Protein 7ZPT (pdb70)

Radius of gyration: 21.23 Å; Cα contacts (8 Å, |Δi|>4): 741; chains: 1; bounding box: 54×54×58 Å

Structure (mmCIF, N/CA/C/O backbone):
data_7ZPT
#
_entry.id   7ZPT
#
_cell.length_a   47.190
_cell.length_b   62.010
_cell.length_c   50.910
_cell.angle_alpha   90.000
_cell.angle_beta   112.980
_cell.angle_gamma   90.000
#
_symmetry.space_group_name_H-M   'P 1 21 1'
#
loop_
_entity.id
_entity.type
_entity.pdbx_description
1 polymer 'Cell shape-determining protein MreB'
2 non-polymer 'PENTAETHYLENE GLYCOL'
3 water water
#
loop_
_atom_site.group_PDB
_atom_site.id
_atom_site.type_symbol
_atom_site.label_atom_id
_atom_site.label_alt_id
_atom_site.label_comp_id
_atom_site.label_asym_id
_atom_site.label_entity_id
_atom_site.label_seq_id
_atom_site.pdbx_PDB_ins_code
_atom_site.Cartn_x
_atom_site.Cartn_y
_atom_site.Cartn_z
_atom_site.occupancy
_atom_site.B_iso_or_equiv
_atom_site.auth_seq_id
_atom_site.auth_comp_id
_atom_site.auth_asym_id
_atom_site.auth_atom_id
_atom_site.pdbx_PDB_model_num
ATOM 1 N N . ILE A 1 4 ? -10.11459 -28.07578 13.37288 1.000 47.05981 4 ILE M N 1
ATOM 2 C CA . ILE A 1 4 ? -8.93243 -27.68758 14.13534 1.000 50.65097 4 ILE M CA 1
ATOM 3 C C . ILE A 1 4 ? -7.64586 -28.23476 13.50292 1.000 49.73051 4 ILE M C 1
ATOM 4 O O . ILE A 1 4 ? -6.57224 -28.18215 14.10776 1.000 49.62723 4 ILE M O 1
ATOM 9 N N . GLY A 1 5 ? -7.75851 -28.75138 12.27747 1.000 45.43899 5 GLY M N 1
ATOM 10 C CA . GLY A 1 5 ? -6.61474 -29.32539 11.59296 1.000 44.20200 5 GLY M CA 1
ATOM 11 C C . GLY A 1 5 ? -5.80622 -28.33140 10.78189 1.000 42.81854 5 GLY M C 1
ATOM 12 O O . GLY A 1 5 ? -4.61482 -28.55018 10.53984 1.000 40.75656 5 GLY M O 1
ATOM 13 N N . THR A 1 6 ? -6.43552 -27.24918 10.32546 1.000 40.80875 6 THR M N 1
ATOM 14 C CA . THR A 1 6 ? -5.70653 -26.21639 9.59543 1.000 40.76206 6 THR M CA 1
ATOM 15 C C . THR A 1 6 ? -5.10491 -25.23771 10.59612 1.000 40.24334 6 THR M C 1
ATOM 16 O O . THR A 1 6 ? -5.81676 -24.68369 11.43776 1.000 35.59801 6 THR M O 1
ATOM 20 N N . LYS A 1 7 ? -3.79118 -25.04100 10.51610 1.000 37.56291 7 LYS M N 1
ATOM 21 C CA . LYS A 1 7 ? -3.11809 -24.15316 11.45264 1.000 38.85197 7 LYS M CA 1
ATOM 22 C C . LYS A 1 7 ? -3.47409 -22.69791 11.18073 1.000 37.42967 7 LYS M C 1
ATOM 23 O O . LYS A 1 7 ? -3.49454 -22.25135 10.02965 1.000 33.07965 7 LYS M O 1
ATOM 29 N N . ASP A 1 8 ? -3.76674 -21.96350 12.25158 1.000 34.13218 8 ASP M N 1
ATOM 30 C CA . ASP A 1 8 ? -4.05985 -20.54605 12.13236 1.000 32.89056 8 ASP M CA 1
ATOM 31 C C . ASP A 1 8 ? -2.79332 -19.78116 11.77434 1.000 31.57183 8 ASP M C 1
ATOM 32 O O . ASP A 1 8 ? -1.67494 -20.23811 12.02931 1.000 27.59981 8 ASP M O 1
ATOM 37 N N . LEU A 1 9 ? -2.99002 -18.59556 11.17716 1.000 26.64879 9 LEU M N 1
ATOM 38 C CA . LEU A 1 9 ? -1.93022 -17.80189 10.56566 1.000 27.11988 9 LEU M CA 1
ATOM 39 C C . LEU A 1 9 ? -1.92217 -16.39300 11.13086 1.000 28.20927 9 LEU M C 1
ATOM 40 O O . LEU A 1 9 ? -2.98218 -15.80757 11.36885 1.000 26.72687 9 LEU M O 1
ATOM 45 N N . GLY A 1 10 ? -0.72357 -15.84406 11.30386 1.000 27.71164 10 GLY M N 1
ATOM 46 C CA . GLY A 1 10 ? -0.52060 -14.40898 11.45912 1.000 24.71099 10 GLY M CA 1
ATOM 47 C C . GLY A 1 10 ? 0.29534 -13.89591 10.28936 1.000 23.88820 10 GLY M C 1
ATOM 48 O O . GLY A 1 10 ? 1.27869 -14.52613 9.87615 1.000 21.81867 10 GLY M O 1
ATOM 49 N N . ILE A 1 11 ? -0.12916 -12.76484 9.73324 1.000 20.84635 11 ILE M N 1
ATOM 50 C CA . ILE A 1 11 ? 0.51025 -12.21932 8.54339 1.000 22.29749 11 ILE M CA 1
ATOM 51 C C . ILE A 1 11 ? 0.86554 -10.76521 8.79341 1.000 22.58295 11 ILE M C 1
ATOM 52 O O . ILE A 1 11 ? -0.00344 -9.95624 9.13777 1.000 23.55032 11 ILE M O 1
ATOM 57 N N . ASP A 1 12 ? 2.12961 -10.43207 8.58889 1.000 22.89648 12 ASP M N 1
ATOM 58 C CA . ASP A 1 12 ? 2.61813 -9.05647 8.60172 1.000 27.54126 12 ASP M CA 1
ATOM 59 C C . ASP A 1 12 ? 2.99115 -8.70804 7.16085 1.000 29.22360 12 ASP M C 1
ATOM 60 O O . ASP A 1 12 ? 4.09298 -9.03106 6.70272 1.000 25.43649 12 ASP M O 1
ATOM 65 N N . LEU A 1 13 ? 2.05485 -8.07331 6.44761 1.000 25.68026 13 LEU M N 1
ATOM 66 C CA . LEU A 1 13 ? 2.26580 -7.57014 5.08636 1.000 29.75221 13 LEU M CA 1
ATOM 67 C C . LEU A 1 13 ? 3.00739 -6.24137 5.17923 1.000 33.24799 13 LEU M C 1
ATOM 68 O O . LEU A 1 13 ? 2.41973 -5.15825 5.15491 1.000 35.22056 13 LEU M O 1
ATOM 73 N N . GLY A 1 14 ? 4.33206 -6.33023 5.30604 1.000 30.59810 14 GLY M N 1
ATOM 74 C CA . GLY A 1 14 ? 5.12515 -5.15178 5.57781 1.000 33.69774 14 GLY M CA 1
ATOM 75 C C . GLY A 1 14 ? 5.37101 -4.32804 4.33241 1.000 40.23821 14 GLY M C 1
ATOM 76 O O . GLY A 1 14 ? 5.15817 -4.78325 3.20692 1.000 36.99504 14 GLY M O 1
ATOM 77 N N . THR A 1 15 ? 5.83855 -3.09205 4.54275 1.000 38.96176 15 THR M N 1
ATOM 78 C CA . THR A 1 15 ? 6.13129 -2.23201 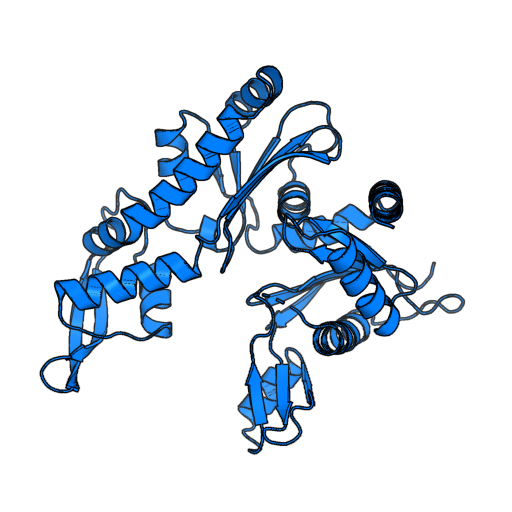3.39519 1.000 44.11282 15 THR M CA 1
ATOM 79 C C . THR A 1 15 ? 7.18661 -2.85615 2.49134 1.000 42.58973 15 THR M C 1
ATOM 80 O O . THR A 1 15 ? 7.10243 -2.73655 1.26478 1.000 44.67438 15 THR M O 1
ATOM 84 N N . ALA A 1 16 ? 8.18235 -3.53164 3.07086 1.000 39.67723 16 ALA M N 1
ATOM 85 C CA . ALA A 1 16 ? 9.24347 -4.16573 2.29261 1.000 41.37510 16 ALA M CA 1
ATOM 86 C C . ALA A 1 16 ? 9.18005 -5.68683 2.27064 1.000 40.15511 16 ALA M C 1
ATOM 87 O O . ALA A 1 16 ? 9.38262 -6.29054 1.20879 1.000 35.09253 16 ALA M O 1
ATOM 89 N N . ASN A 1 17 ? 8.93231 -6.33759 3.40676 1.000 34.68665 17 ASN M N 1
ATOM 90 C CA . ASN A 1 17 ? 8.91453 -7.78986 3.45557 1.000 32.04549 17 ASN M CA 1
ATOM 91 C C . ASN A 1 17 ? 7.62300 -8.28613 4.08277 1.000 32.01984 17 ASN M C 1
ATOM 92 O O . ASN A 1 17 ? 7.06417 -7.64358 4.97121 1.000 31.53709 17 ASN M O 1
ATOM 97 N N . THR A 1 18 ? 7.14758 -9.43521 3.59755 1.000 24.52113 18 THR M N 1
ATOM 98 C CA . THR A 1 18 ? 5.97107 -10.08962 4.15098 1.000 25.72951 18 THR M CA 1
ATOM 99 C C . THR A 1 18 ? 6.42853 -11.30622 4.93671 1.000 25.96146 18 THR M C 1
ATOM 100 O O . THR A 1 18 ? 7.25704 -12.09129 4.46147 1.000 25.35210 18 THR M O 1
ATOM 104 N N . LEU A 1 19 ? 5.91998 -11.44231 6.14318 1.000 23.04721 19 LEU M N 1
ATOM 105 C CA . LEU A 1 19 ? 6.25411 -12.56936 6.99776 1.000 25.91997 19 LEU M CA 1
ATOM 106 C C . LEU A 1 19 ? 4.95056 -13.21927 7.42278 1.000 26.89671 19 LEU M C 1
ATOM 107 O O . LEU A 1 19 ? 3.98449 -12.51880 7.76725 1.000 24.20043 19 LEU M O 1
ATOM 112 N N . VAL A 1 20 ? 4.90917 -14.54939 7.37659 1.000 21.29350 20 VAL M N 1
ATOM 113 C CA . VAL A 1 20 ? 3.73964 -15.31331 7.78681 1.000 23.14125 20 VAL M CA 1
ATOM 114 C C . VAL A 1 20 ? 4.13777 -16.23372 8.92776 1.000 27.10367 20 VAL M C 1
ATOM 115 O O . VAL A 1 20 ? 5.10991 -16.99182 8.81058 1.000 24.68491 20 VAL M O 1
ATOM 119 N N . TYR A 1 21 ? 3.38139 -16.15883 10.01926 1.000 22.10919 21 TYR M N 1
ATOM 120 C CA . TYR A 1 21 ? 3.58213 -16.96563 11.21197 1.000 22.92522 21 TYR M CA 1
ATOM 121 C C . TYR A 1 21 ? 2.49441 -18.02741 11.23621 1.000 28.38213 21 TYR M C 1
ATOM 122 O O . TYR A 1 21 ? 1.31192 -17.70028 11.08733 1.000 29.64419 21 TYR M O 1
ATOM 131 N N . VAL A 1 22 ? 2.87933 -19.29281 11.39160 1.000 26.08951 22 VAL M N 1
ATOM 132 C CA . VAL A 1 22 ? 1.91521 -20.38518 11.48751 1.000 26.70161 22 VAL M CA 1
ATOM 133 C C . VAL A 1 22 ? 1.90921 -20.89621 12.92094 1.000 31.23895 22 VAL M C 1
ATOM 134 O O . VAL A 1 22 ? 2.97240 -21.17442 13.48832 1.000 30.31161 22 VAL M O 1
ATOM 138 N N . LYS A 1 23 ? 0.71362 -21.01917 13.50325 1.000 28.69016 23 LYS M N 1
ATOM 139 C CA . LYS A 1 23 ? 0.59677 -21.49754 14.87495 1.000 30.45027 23 LYS M CA 1
ATOM 140 C C . LYS A 1 23 ? 1.24432 -22.87299 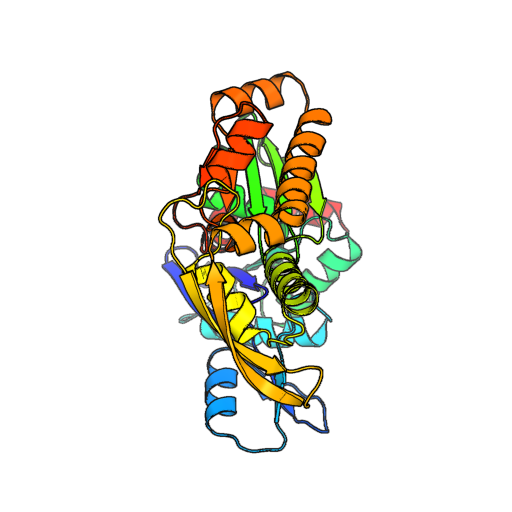15.00206 1.000 31.91503 23 LYS M C 1
ATOM 141 O O . LYS A 1 23 ? 1.05100 -23.74990 14.15160 1.000 31.67707 23 LYS M O 1
ATOM 147 N N . GLY A 1 24 ? 2.07965 -23.03456 16.02839 1.000 33.41281 24 GLY M N 1
ATOM 148 C CA . GLY A 1 24 ? 2.84515 -24.25742 16.20583 1.000 33.98112 24 GLY M CA 1
ATOM 149 C C . GLY A 1 24 ? 4.06882 -24.40972 15.31724 1.000 36.76064 24 GLY M C 1
ATOM 150 O O . GLY A 1 24 ? 4.84265 -25.35849 15.51430 1.000 33.28873 24 GLY M O 1
ATOM 151 N N . LYS A 1 25 ? 4.28452 -23.52312 14.34178 1.000 31.45062 25 LYS M N 1
ATOM 152 C CA . LYS A 1 25 ? 5.43393 -23.65087 13.45023 1.000 33.02498 25 LYS M CA 1
ATOM 153 C C . LYS A 1 25 ? 6.32931 -22.42762 13.36960 1.000 35.46093 25 LYS M C 1
ATOM 154 O O . LYS A 1 25 ? 7.48716 -22.57855 12.95773 1.000 34.59747 25 LYS M O 1
ATOM 160 N N . GLY A 1 26 ? 5.85814 -21.23753 13.73306 1.000 32.36428 26 GLY M N 1
ATOM 161 C CA . GLY A 1 26 ? 6.71323 -20.06515 13.70767 1.000 28.45040 26 GLY M CA 1
ATOM 162 C C . GLY A 1 26 ? 6.67306 -19.38007 12.36184 1.000 28.39348 26 GLY M C 1
ATOM 163 O O . GLY A 1 26 ? 5.74522 -19.57074 11.57167 1.000 25.94493 26 GLY M O 1
ATOM 164 N N . ILE A 1 27 ? 7.69732 -18.57352 12.09670 1.000 26.14728 27 ILE M N 1
ATOM 165 C CA . ILE A 1 27 ? 7.80617 -17.89798 10.80521 1.000 25.60160 27 ILE M CA 1
ATOM 166 C C . ILE A 1 27 ? 8.10074 -18.94786 9.73929 1.000 27.91079 27 ILE M C 1
ATOM 167 O O . ILE A 1 27 ? 9.17956 -19.54257 9.71996 1.000 28.34892 27 ILE M O 1
ATOM 172 N N . VAL A 1 28 ? 7.15773 -19.16718 8.83601 1.000 23.07829 28 VAL M N 1
ATOM 173 C CA . VAL A 1 28 ? 7.35813 -20.13741 7.76265 1.000 26.05680 28 VAL M CA 1
ATOM 174 C C . VAL A 1 28 ? 7.56615 -19.48852 6.40720 1.000 29.06667 28 VAL M C 1
ATOM 175 O O . VAL A 1 28 ? 8.02029 -20.17900 5.47637 1.000 29.74556 28 VAL M O 1
ATOM 179 N N . LEU A 1 29 ? 7.25915 -18.19872 6.25474 1.000 27.01584 29 LEU M N 1
ATOM 180 C CA . LEU A 1 29 ? 7.32819 -17.52619 4.95491 1.000 27.67210 29 LEU M CA 1
ATOM 181 C C . LEU A 1 29 ? 7.97292 -16.15657 5.12577 1.000 27.12436 29 LEU M C 1
ATOM 182 O O . LEU A 1 29 ? 7.56538 -15.39104 6.00581 1.000 25.87999 29 LEU M O 1
ATOM 187 N N . ARG A 1 30 ? 9.01125 -15.87261 4.32262 1.000 23.14672 30 ARG M N 1
ATOM 188 C CA . ARG A 1 30 ? 9.72835 -14.59004 4.36574 1.000 22.65809 30 ARG M CA 1
ATOM 189 C C . ARG A 1 30 ? 9.91986 -14.12408 2.92935 1.000 27.01134 30 ARG M C 1
ATOM 190 O O . ARG A 1 30 ? 10.86937 -14.54952 2.27429 1.000 27.42907 30 ARG M O 1
ATOM 198 N N . GLU A 1 31 ? 9.03308 -13.26548 2.44094 1.000 24.65533 31 GLU M N 1
ATOM 199 C CA . GLU A 1 31 ? 9.06084 -12.91649 1.02807 1.000 26.00324 31 GLU M CA 1
ATOM 200 C C . GLU A 1 31 ? 8.89060 -11.41506 0.83455 1.000 27.71868 31 GLU M C 1
ATOM 201 O O . GLU A 1 31 ? 8.26532 -10.74529 1.66478 1.000 27.09682 31 GLU M O 1
ATOM 207 N N . PRO A 1 32 ? 9.44825 -10.86009 -0.24231 1.000 27.29145 32 PRO M N 1
ATOM 208 C CA . PRO A 1 32 ? 9.24820 -9.43147 -0.51114 1.000 26.07342 32 PRO M CA 1
ATOM 209 C C . PRO A 1 32 ? 7.77877 -9.11997 -0.72737 1.000 27.84225 32 PRO M C 1
ATOM 210 O O . PRO A 1 32 ? 7.02573 -9.92434 -1.28876 1.000 27.91024 32 PRO M O 1
ATOM 214 N N . SER A 1 33 ? 7.36518 -7.94394 -0.24046 1.000 26.70300 33 SER M N 1
ATOM 215 C CA . SER A 1 33 ? 6.00317 -7.45123 -0.43067 1.000 25.36086 33 SER M CA 1
ATOM 216 C C . SER A 1 33 ? 5.89468 -6.81285 -1.81547 1.000 35.11081 33 SER M C 1
ATOM 217 O O . SER A 1 33 ? 5.71679 -5.60574 -1.97914 1.000 36.38885 33 SER M O 1
ATOM 220 N N . VAL A 1 34 ? 6.03468 -7.65211 -2.82823 1.000 27.45129 34 VAL M N 1
ATOM 221 C CA . VAL A 1 34 ? 6.14495 -7.16491 -4.19420 1.000 29.14826 34 VAL M CA 1
ATOM 222 C C . VAL A 1 34 ? 5.10587 -7.88379 -5.03732 1.000 29.96372 34 VAL M C 1
ATOM 223 O O . VAL A 1 34 ? 4.73332 -9.03423 -4.76897 1.000 29.18833 34 VAL M O 1
ATOM 227 N N . VAL A 1 35 ? 4.61131 -7.17296 -6.04263 1.000 25.43675 35 VAL M N 1
ATOM 228 C CA . VAL A 1 35 ? 3.59227 -7.66630 -6.95075 1.000 24.89607 35 VAL M CA 1
ATOM 229 C C . VAL A 1 35 ? 4.07481 -7.35937 -8.37004 1.000 26.96436 35 VAL M C 1
ATOM 230 O O . VAL A 1 35 ? 4.77701 -6.36499 -8.59344 1.000 25.04223 35 VAL M O 1
ATOM 234 N N . ALA A 1 36 ? 3.79296 -8.26679 -9.30214 1.000 26.52094 36 ALA M N 1
ATOM 235 C CA . ALA A 1 36 ? 4.05518 -8.05214 -10.72571 1.000 28.12287 36 ALA M CA 1
ATOM 236 C C . ALA A 1 36 ? 2.70434 -7.93069 -11.40732 1.000 29.24011 36 ALA M C 1
ATOM 237 O O . ALA A 1 36 ? 1.86544 -8.83029 -11.28404 1.000 32.13885 36 ALA M O 1
ATOM 239 N N . ILE A 1 37 ? 2.47476 -6.81530 -12.08980 1.000 31.14119 37 ILE M N 1
ATOM 240 C CA . ILE A 1 37 ? 1.22560 -6.61915 -12.81414 1.000 28.56898 37 ILE M CA 1
ATOM 241 C C . ILE A 1 37 ? 1.50861 -6.57565 -14.30641 1.000 35.36156 37 ILE M C 1
ATOM 242 O O . ILE A 1 37 ? 2.59114 -6.17628 -14.74628 1.000 33.99609 37 ILE M O 1
ATOM 247 N N . GLN A 1 38 ? 0.52180 -7.01489 -15.08205 1.000 37.07567 38 GLN M N 1
ATOM 248 C CA . GLN A 1 38 ? 0.56041 -6.88688 -16.53577 1.000 45.04798 38 GLN M CA 1
ATOM 249 C C . GLN A 1 38 ? 0.46489 -5.41299 -16.92498 1.000 47.92268 38 GLN M C 1
ATOM 250 O O . GLN A 1 38 ? -0.49771 -4.72790 -16.56146 1.000 49.48994 38 GLN M O 1
ATOM 256 N N . ARG A 1 39 ? 1.45547 -4.93355 -17.68447 1.000 50.23722 39 ARG M N 1
ATOM 257 C CA . ARG A 1 39 ? 1.66935 -3.49401 -17.84271 1.000 51.74024 39 ARG M CA 1
ATOM 258 C C . ARG A 1 39 ? 0.45005 -2.78067 -18.41892 1.000 56.97619 39 ARG M C 1
ATOM 259 O O . ARG A 1 39 ? 0.23571 -1.59776 -18.13141 1.000 59.32728 39 ARG M O 1
ATOM 267 N N . ASP A 1 40 ? -0.36912 -3.47518 -19.20846 1.000 57.69043 40 ASP M N 1
ATOM 268 C CA . ASP A 1 40 ? -1.51790 -2.85825 -19.86602 1.000 58.58155 40 ASP M CA 1
ATOM 269 C C . ASP A 1 40 ? -2.84823 -3.18969 -19.19704 1.000 60.60152 40 ASP M C 1
ATOM 270 O O . ASP A 1 40 ? -3.67659 -2.29480 -19.00213 1.000 61.40794 40 ASP M O 1
ATOM 275 N N . THR A 1 41 ? -3.08241 -4.45759 -18.84881 1.000 59.86475 41 THR M N 1
ATOM 276 C CA . THR A 1 41 ? -4.33850 -4.84390 -18.21396 1.000 56.00026 41 THR M CA 1
ATOM 277 C C . THR A 1 41 ? -4.33730 -4.62794 -16.70624 1.000 54.41831 41 THR M C 1
ATOM 278 O O . THR A 1 41 ? -5.33907 -4.94979 -16.05714 1.000 52.95014 41 THR M O 1
ATOM 282 N N . LYS A 1 42 ? -3.24237 -4.09400 -16.15387 1.000 51.00391 42 LYS M N 1
ATOM 283 C CA . LYS A 1 42 ? -3.06176 -3.78648 -14.72737 1.000 54.22189 42 LYS M CA 1
ATOM 284 C C . LYS A 1 42 ? -3.40837 -4.96514 -13.81515 1.000 51.23116 42 LYS M C 1
ATOM 285 O O . LYS A 1 42 ? -3.65867 -4.77679 -12.61913 1.000 49.61241 42 LYS M O 1
ATOM 291 N N . GLN A 1 43 ? -3.39354 -6.18856 -14.34012 1.000 49.13253 43 GLN M N 1
ATOM 292 C CA . GLN A 1 43 ? -3.74963 -7.35783 -13.55037 1.000 45.70513 43 GLN M CA 1
ATOM 293 C C . GLN A 1 43 ? -2.51500 -7.92316 -12.85255 1.000 43.40048 43 GLN M C 1
ATOM 294 O O . GLN A 1 43 ? -1.44007 -8.03177 -13.45307 1.000 38.70438 43 GLN M O 1
ATOM 300 N N . ILE A 1 44 ? -2.67419 -8.27717 -11.57755 1.000 40.26183 44 ILE M N 1
ATOM 301 C CA . ILE A 1 44 ? -1.58899 -8.90541 -10.82650 1.000 36.19962 44 ILE M CA 1
ATOM 302 C C . ILE A 1 44 ? -1.37612 -10.31187 -11.36288 1.000 34.68744 44 ILE M C 1
ATOM 303 O O . ILE A 1 44 ? -2.30873 -11.12059 -11.39231 1.000 37.45449 44 ILE M O 1
ATOM 308 N N . VAL A 1 45 ? -0.14919 -10.61109 -11.79467 1.000 34.01224 45 VAL M N 1
ATOM 309 C CA . VAL A 1 45 ? 0.17603 -11.92846 -12.34113 1.000 32.04238 45 VAL M CA 1
ATOM 310 C C . VAL A 1 45 ? 1.13479 -12.72186 -11.45430 1.000 34.28865 45 VAL M C 1
ATOM 311 O O . VAL A 1 45 ? 1.32949 -13.92482 -11.70284 1.000 31.28605 45 VAL M O 1
ATOM 315 N N . ALA A 1 46 ? 1.72575 -12.10788 -10.43031 1.000 29.87874 46 ALA M N 1
ATOM 316 C CA . ALA A 1 46 ? 2.57275 -12.85102 -9.50326 1.000 27.31417 46 ALA M CA 1
ATOM 317 C C . ALA A 1 46 ? 2.73992 -12.04838 -8.22490 1.000 26.26768 46 ALA M C 1
ATOM 318 O O . ALA A 1 46 ? 2.63563 -10.81929 -8.22141 1.000 26.08262 46 ALA M O 1
ATOM 320 N N . VAL A 1 47 ? 3.02050 -12.75887 -7.13566 1.000 22.87110 47 VAL M N 1
ATOM 321 C CA . VAL A 1 47 ? 3.19348 -12.13495 -5.83130 1.000 25.06924 47 VAL M CA 1
ATOM 322 C C . VAL A 1 47 ? 4.46871 -12.67612 -5.19467 1.000 25.58868 47 VAL M C 1
ATOM 323 O O . VAL A 1 47 ? 4.84155 -13.83294 -5.41159 1.000 24.75126 47 VAL M O 1
ATOM 327 N N . GLY A 1 48 ? 5.12497 -11.83860 -4.38794 1.000 24.09495 48 GLY M N 1
ATOM 328 C CA . GLY A 1 48 ? 6.18111 -12.32297 -3.50634 1.000 24.58095 48 GLY M CA 1
ATOM 329 C C . GLY A 1 48 ? 7.37222 -12.88815 -4.25847 1.000 27.83786 48 GLY M C 1
ATOM 330 O O . GLY A 1 48 ? 7.85581 -12.30648 -5.24384 1.000 25.24758 48 GLY M O 1
ATOM 331 N N . ASN A 1 49 ? 7.86307 -14.04007 -3.78434 1.000 26.08562 49 ASN M N 1
ATOM 332 C CA . ASN A 1 49 ? 8.98925 -14.70611 -4.44767 1.000 26.65024 49 ASN M CA 1
ATOM 333 C C . ASN A 1 49 ? 8.66525 -15.06519 -5.90092 1.000 28.30604 49 ASN M C 1
ATOM 334 O O . ASN A 1 49 ? 9.56367 -15.08716 -6.75504 1.000 27.13396 49 ASN M O 1
ATOM 339 N N . GLU A 1 50 ? 7.40028 -15.36878 -6.20051 1.000 28.08786 50 GLU M N 1
ATOM 340 C CA . GLU A 1 50 ? 7.01890 -15.64226 -7.57826 1.000 27.33504 50 GLU M CA 1
ATOM 341 C C . GLU A 1 50 ? 7.10988 -14.38163 -8.43026 1.000 28.98812 50 GLU M C 1
ATOM 342 O O . GLU A 1 50 ? 7.53174 -14.44227 -9.58752 1.000 25.98677 50 GLU M O 1
ATOM 348 N N . ALA A 1 51 ? 6.71316 -13.23382 -7.88113 1.000 24.28178 51 ALA M N 1
ATOM 349 C CA . ALA A 1 51 ? 6.89999 -11.97548 -8.59784 1.000 26.68683 51 ALA M CA 1
ATOM 350 C C . ALA A 1 51 ? 8.37689 -11.66137 -8.75592 1.000 29.12657 51 ALA M C 1
ATOM 351 O O . ALA A 1 51 ? 8.81795 -11.25068 -9.83511 1.000 28.99863 51 ALA M O 1
ATOM 353 N N . LYS A 1 52 ? 9.15951 -11.86415 -7.69633 1.000 26.83342 52 LYS M N 1
ATOM 354 C CA . LYS A 1 52 ? 10.60432 -11.67174 -7.80917 1.000 29.63406 52 LYS M CA 1
ATOM 355 C C . LYS A 1 52 ? 11.19839 -12.54916 -8.90855 1.000 31.36947 52 LYS M C 1
ATOM 356 O O . LYS A 1 52 ? 11.99576 -12.07702 -9.72568 1.000 33.72583 52 LYS M O 1
ATOM 362 N N . ASN A 1 53 ? 10.80862 -13.82151 -8.95688 1.000 30.19152 53 ASN M N 1
ATOM 363 C CA . ASN A 1 53 ? 11.35068 -14.71703 -9.97015 1.000 32.65811 53 ASN M CA 1
ATOM 364 C C . ASN A 1 53 ? 10.92978 -14.27259 -11.36626 1.000 32.92108 53 ASN M C 1
ATOM 365 O O . ASN A 1 53 ? 11.73905 -14.29058 -12.29858 1.000 35.51905 53 ASN M O 1
ATOM 370 N N . MET A 1 54 ? 9.67826 -13.83352 -11.52552 1.000 33.56536 54 MET M N 1
ATOM 371 C CA . MET A 1 54 ? 9.21017 -13.40771 -12.84566 1.000 34.29837 54 MET M CA 1
ATOM 372 C C . MET A 1 54 ? 9.89557 -12.12406 -13.30054 1.000 38.33180 54 MET M C 1
ATOM 373 O O . MET A 1 54 ? 10.24412 -11.98138 -14.47822 1.000 36.21603 54 MET M O 1
ATOM 378 N N . ILE A 1 55 ? 10.05218 -11.16341 -12.38776 1.000 32.99768 55 ILE M N 1
ATOM 379 C CA . ILE A 1 55 ? 10.80026 -9.93993 -12.67993 1.000 35.71237 55 ILE M CA 1
ATOM 380 C C . ILE A 1 55 ? 12.19391 -10.27557 -13.19304 1.000 38.60486 55 ILE M C 1
ATOM 381 O O . ILE A 1 55 ? 12.69489 -9.66756 -14.14987 1.000 41.91078 55 ILE M O 1
ATOM 386 N N . GLY A 1 56 ? 12.85539 -11.23054 -12.53782 1.000 35.28676 56 GLY M N 1
ATOM 387 C CA . GLY A 1 56 ? 14.20055 -11.60420 -12.93174 1.000 38.67665 56 GLY M CA 1
ATOM 388 C C . GLY A 1 56 ? 14.27821 -12.31013 -14.26883 1.000 45.27777 56 GLY M C 1
ATOM 389 O O . GLY A 1 56 ? 15.35314 -12.34846 -14.87644 1.000 42.30763 56 GLY M O 1
ATOM 390 N N . ARG A 1 57 ? 13.17307 -12.88514 -14.73602 1.000 42.42490 57 ARG M N 1
ATOM 391 C CA . ARG A 1 57 ? 13.13685 -13.48317 -16.06453 1.000 43.09748 57 ARG M CA 1
ATOM 392 C C . ARG A 1 57 ? 12.75799 -12.48325 -17.15373 1.000 45.32407 57 ARG M C 1
ATOM 393 O O . ARG A 1 57 ? 12.68751 -12.87101 -18.32453 1.000 45.65378 57 ARG M O 1
ATOM 401 N N . THR A 1 58 ? 12.53587 -11.20982 -16.79047 1.000 43.04635 58 THR M N 1
ATOM 402 C CA . THR A 1 58 ? 12.18411 -10.09623 -17.66816 1.000 41.08005 58 THR M CA 1
ATOM 403 C C . THR A 1 58 ? 11.34268 -10.56773 -18.84896 1.000 45.06562 58 THR M C 1
ATOM 404 O O . THR A 1 58 ? 11.82849 -10.58246 -19.98362 1.000 42.01032 58 THR M O 1
ATOM 408 N N . PRO A 1 59 ? 10.07716 -10.93886 -18.63756 1.000 44.70412 59 PRO M N 1
ATOM 409 C CA . PRO A 1 59 ? 9.22073 -11.34045 -19.75684 1.000 44.57713 59 PRO M CA 1
ATOM 410 C C . PRO A 1 59 ? 8.61258 -10.17582 -20.51967 1.000 44.00680 59 PRO M C 1
ATOM 411 O O . PRO A 1 59 ? 7.88941 -10.41219 -21.49436 1.000 43.71593 59 PRO M O 1
ATOM 415 N N . GLY A 1 60 ? 8.89317 -8.93648 -20.12444 1.000 36.74751 60 GLY M N 1
ATOM 416 C CA . GLY A 1 60 ? 8.25594 -7.78832 -20.73014 1.000 38.22922 60 GLY M CA 1
ATOM 417 C C . GLY A 1 60 ? 6.78251 -7.74099 -20.41004 1.000 43.38630 60 GLY M C 1
ATOM 418 O O . GLY A 1 60 ? 6.21620 -8.73255 -19.93570 1.000 43.29100 60 GLY M O 1
ATOM 419 N N . ASN A 1 61 ? 6.15496 -6.59049 -20.64414 1.000 41.38362 61 ASN M N 1
ATOM 420 C CA . ASN A 1 61 ? 4.72752 -6.39459 -20.39658 1.000 44.53256 61 ASN M CA 1
ATOM 421 C C . ASN A 1 61 ? 4.39015 -6.56518 -18.90818 1.000 42.27196 61 ASN M C 1
ATOM 422 O O . ASN A 1 61 ? 3.23875 -6.81675 -18.54190 1.000 39.8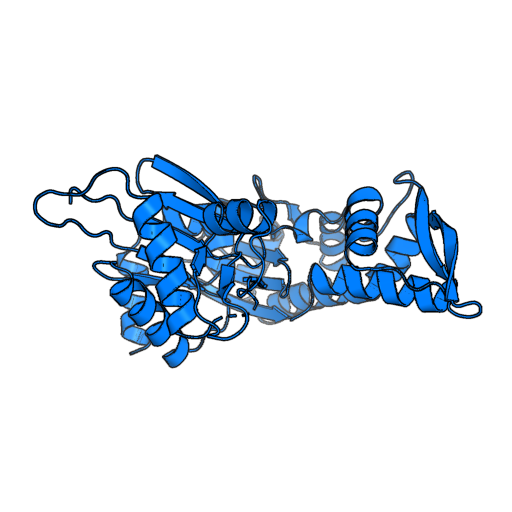1712 61 ASN M O 1
ATOM 427 N N . ILE A 1 62 ? 5.39926 -6.42371 -18.04729 1.000 39.31688 62 ILE M N 1
ATOM 428 C CA . ILE A 1 62 ? 5.28423 -6.56516 -16.59603 1.000 42.18234 62 ILE M CA 1
ATOM 429 C C . ILE A 1 62 ? 5.76946 -5.28335 -15.92429 1.000 42.64749 62 ILE M C 1
ATOM 430 O O . ILE A 1 62 ? 6.70769 -4.63659 -16.40316 1.000 39.37217 62 ILE M O 1
ATOM 435 N N . VAL A 1 63 ? 5.12487 -4.91186 -14.81288 1.000 34.65929 63 VAL M N 1
ATOM 436 C CA . VAL A 1 63 ? 5.55740 -3.79133 -13.98732 1.000 35.18638 63 VAL M CA 1
ATOM 437 C C . VAL A 1 63 ? 5.67325 -4.31165 -12.55784 1.000 30.91241 63 VAL M C 1
ATOM 438 O O . VAL A 1 63 ? 4.83348 -5.09863 -12.11343 1.000 32.63524 63 VAL M O 1
ATOM 442 N N . ALA A 1 64 ? 6.72677 -3.90103 -11.85992 1.000 30.68888 64 ALA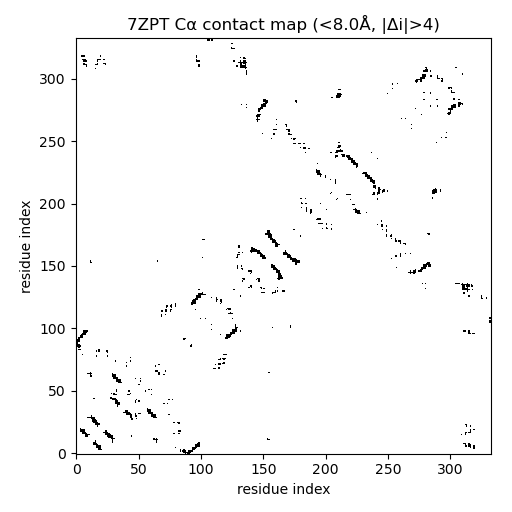 M N 1
ATOM 443 C CA . ALA A 1 64 ? 7.03567 -4.37491 -10.51726 1.000 33.51313 64 ALA M CA 1
ATOM 444 C C . ALA A 1 64 ? 6.64623 -3.31509 -9.49932 1.000 34.54109 64 ALA M C 1
ATOM 445 O O . ALA A 1 64 ? 7.09900 -2.16902 -9.59250 1.000 35.31208 64 ALA M O 1
ATOM 447 N N . LEU A 1 65 ? 5.84356 -3.70278 -8.51004 1.000 31.02413 65 LEU M N 1
ATOM 448 C CA . LEU A 1 65 ? 5.26046 -2.73993 -7.59157 1.000 28.22272 65 LEU M CA 1
ATOM 449 C C . LEU A 1 65 ? 5.38892 -3.20118 -6.14823 1.000 35.50624 65 LEU M C 1
ATOM 450 O O . LEU A 1 65 ? 5.36173 -4.39958 -5.84923 1.000 31.48511 65 LEU M O 1
ATOM 455 N N . ARG A 1 66 ? 5.50731 -2.21498 -5.26079 1.000 34.67016 66 ARG M N 1
ATOM 456 C CA . ARG A 1 66 ? 5.43618 -2.38912 -3.81507 1.000 35.95502 66 ARG M CA 1
ATOM 457 C C . ARG A 1 66 ? 4.12583 -1.76600 -3.35437 1.000 39.50559 66 ARG M C 1
ATOM 458 O O . ARG A 1 66 ? 4.03049 -0.53499 -3.23345 1.000 41.95834 66 ARG M O 1
ATOM 466 N N . PRO A 1 67 ? 3.07276 -2.55445 -3.13401 1.000 38.06831 67 PRO M N 1
ATOM 467 C CA . PRO A 1 67 ? 1.75512 -1.97607 -2.85316 1.000 45.17228 67 PRO M CA 1
ATOM 468 C C . PRO A 1 67 ? 1.48612 -1.69336 -1.38513 1.000 46.62332 67 PRO M C 1
ATOM 469 O O . PRO A 1 67 ? 0.38541 -1.23123 -1.06193 1.000 50.31931 67 PRO M O 1
ATOM 473 N N . MET A 1 68 ? 2.42967 -1.95983 -0.48813 1.000 43.52199 68 MET M N 1
ATOM 474 C CA . MET A 1 68 ? 2.22430 -1.73186 0.93745 1.000 49.82328 68 MET M CA 1
ATOM 475 C C . MET A 1 68 ? 2.88328 -0.41138 1.32986 1.000 52.93840 68 MET M C 1
ATOM 476 O O . MET A 1 68 ? 4.11052 -0.28348 1.28158 1.000 55.13000 68 MET M O 1
ATOM 481 N N . LYS A 1 69 ? 2.06018 0.56791 1.70895 1.000 56.51527 69 LYS M N 1
ATOM 482 C CA . LYS A 1 69 ? 2.53349 1.87739 2.15948 1.000 54.39162 69 LYS M CA 1
ATOM 483 C C . LYS A 1 69 ? 1.90219 2.24987 3.50161 1.000 57.33242 69 LYS M C 1
ATOM 484 O O . LYS A 1 69 ? 0.79909 1.80024 3.83235 1.000 57.00240 69 LYS M O 1
ATOM 490 N N . ALA A 1 74 ? -3.85630 -0.86568 1.73490 1.000 51.45959 74 ALA M N 1
ATOM 491 C CA . ALA A 1 74 ? -3.88337 -1.04293 0.28256 1.000 56.02756 74 ALA M CA 1
ATOM 492 C C . ALA A 1 74 ? -5.31755 -1.23251 -0.20037 1.000 55.41862 74 ALA M C 1
ATOM 493 O O . ALA A 1 74 ? -6.21037 -1.51016 0.60550 1.000 56.41486 74 ALA M O 1
ATOM 495 N N . ASP A 1 75 ? -5.53772 -1.09966 -1.50921 1.000 52.84832 75 ASP M N 1
ATOM 496 C CA . ASP A 1 75 ? -6.87951 -1.25095 -2.05493 1.000 51.19576 75 ASP M CA 1
ATOM 497 C C . ASP A 1 75 ? -7.31842 -2.71488 -2.00491 1.000 48.82992 75 ASP M C 1
ATOM 498 O O . ASP A 1 75 ? -6.50181 -3.63930 -1.92467 1.000 46.79536 75 ASP M O 1
ATOM 503 N N . TYR A 1 76 ? -8.63395 -2.91212 -2.11070 1.000 43.41667 76 TYR M N 1
ATOM 504 C CA . TYR A 1 76 ? -9.25041 -4.18784 -1.75952 1.000 44.47491 76 TYR M CA 1
ATOM 505 C C . TYR A 1 76 ? -8.70271 -5.34021 -2.59821 1.000 41.00563 76 TYR M C 1
ATOM 506 O O . TYR A 1 76 ? -8.20628 -6.33492 -2.05882 1.000 37.26637 76 TYR M O 1
ATOM 515 N N . GLU A 1 77 ? -8.81954 -5.24469 -3.92214 1.000 41.16790 77 GLU M N 1
ATOM 516 C CA . GLU A 1 77 ? -8.43057 -6.37147 -4.76662 1.000 39.81640 77 GLU M CA 1
ATOM 517 C C . GLU A 1 77 ? -6.95287 -6.73708 -4.61970 1.000 35.29861 77 GLU M C 1
ATOM 518 O O . GLU A 1 77 ? -6.60707 -7.92186 -4.68337 1.000 35.59647 77 GLU M O 1
ATOM 524 N N . THR A 1 78 ? -6.06875 -5.75734 -4.41252 1.000 36.58578 78 THR M N 1
ATOM 525 C CA . THR A 1 78 ? -4.64970 -6.08140 -4.26408 1.000 36.11333 78 THR M CA 1
ATOM 526 C C . THR A 1 78 ? -4.38373 -6.81893 -2.95509 1.000 35.47353 78 THR M C 1
ATOM 527 O O . THR A 1 78 ? -3.62135 -7.79255 -2.92573 1.000 34.23845 78 THR M O 1
ATOM 531 N N . THR A 1 79 ? -5.00055 -6.36469 -1.86326 1.000 34.23715 79 THR M N 1
ATOM 532 C CA . THR A 1 79 ? -4.89512 -7.07138 -0.58950 1.000 30.75810 79 THR M CA 1
ATOM 533 C C . THR A 1 79 ? -5.39404 -8.50203 -0.72199 1.000 28.99507 79 THR M C 1
ATOM 534 O O . THR A 1 79 ? -4.71355 -9.45399 -0.32063 1.000 28.83366 79 THR M O 1
ATOM 538 N N . ALA A 1 80 ? -6.58174 -8.67336 -1.30525 1.000 26.69470 80 ALA M N 1
ATOM 539 C CA . ALA A 1 80 ? -7.14838 -10.00830 -1.45410 1.000 28.85484 80 ALA M CA 1
ATOM 540 C C . ALA A 1 80 ? -6.24670 -10.90998 -2.29173 1.000 28.97007 80 ALA M C 1
ATOM 541 O O . ALA A 1 80 ? -6.06662 -12.09233 -1.96858 1.000 27.97344 80 ALA M O 1
ATOM 543 N N . THR A 1 81 ? -5.66655 -10.37053 -3.36760 1.000 26.57077 81 THR M N 1
ATOM 544 C CA . THR A 1 81 ? -4.81086 -11.18264 -4.22945 1.000 28.06497 81 THR M CA 1
ATOM 545 C C . THR A 1 81 ? -3.52219 -11.58122 -3.52553 1.000 29.44122 81 THR M C 1
ATOM 546 O O . THR A 1 81 ? -3.06686 -12.73007 -3.65165 1.000 25.32114 81 THR M O 1
ATOM 550 N N . MET A 1 82 ? -2.90672 -10.63349 -2.80753 1.000 25.84962 82 MET M N 1
ATOM 551 C CA . MET A 1 82 ? -1.67787 -10.92357 -2.08119 1.000 27.71608 82 MET M CA 1
ATOM 552 C C . MET A 1 82 ? -1.94985 -11.88940 -0.93498 1.000 25.64386 82 MET M C 1
ATOM 553 O O . MET A 1 82 ? -1.21431 -12.86385 -0.74543 1.000 26.48584 82 MET M O 1
ATOM 558 N N . MET A 1 83 ? -3.01493 -11.63718 -0.17059 1.000 26.18767 83 MET M N 1
ATOM 559 C CA . MET A 1 83 ? -3.40467 -12.54552 0.90749 1.000 26.38024 83 MET M CA 1
ATOM 560 C C . MET A 1 83 ? -3.64269 -13.96015 0.40185 1.000 26.60368 83 MET M C 1
ATOM 561 O O . MET A 1 83 ? -3.25293 -14.93397 1.05734 1.000 28.67918 83 MET M O 1
ATOM 566 N N . LYS A 1 84 ? -4.31342 -14.09813 -0.74624 1.000 26.97235 84 LYS M N 1
ATOM 567 C CA . LYS A 1 84 ? -4.58418 -15.42777 -1.27602 1.000 27.88524 84 LYS M CA 1
ATOM 568 C C . LYS A 1 84 ? -3.28495 -16.19422 -1.49920 1.000 29.39334 84 LYS M C 1
ATOM 569 O O . LYS A 1 84 ? -3.17606 -17.36615 -1.11551 1.000 27.34355 84 LYS M O 1
ATOM 575 N N . TYR A 1 85 ? -2.28486 -15.53233 -2.10128 1.000 23.62057 85 TYR M N 1
ATOM 576 C CA . TYR A 1 85 ? -0.98270 -16.14899 -2.34109 1.000 25.26534 85 TYR M CA 1
ATOM 577 C C . TYR A 1 85 ? -0.31423 -16.57292 -1.03522 1.000 26.73633 85 TYR M C 1
ATOM 578 O O . TYR A 1 85 ? 0.09476 -17.73042 -0.86742 1.000 23.96225 85 TYR M O 1
ATOM 587 N N . TYR A 1 86 ? -0.17202 -15.62998 -0.10313 1.000 27.29133 86 TYR M N 1
ATOM 588 C CA . TYR A 1 86 ? 0.57065 -15.91023 1.12517 1.000 29.40823 86 TYR M CA 1
ATOM 589 C C . TYR A 1 86 ? -0.10950 -16.97039 1.98720 1.000 27.35521 86 TYR M C 1
ATOM 590 O O . TYR A 1 86 ? 0.56713 -17.82490 2.56884 1.000 25.72166 86 TYR M O 1
ATOM 599 N N . ILE A 1 87 ? -1.43833 -16.92348 2.10739 1.000 27.70308 87 ILE M N 1
ATOM 600 C CA . ILE A 1 87 ? -2.15129 -17.94542 2.88112 1.000 32.82077 87 ILE M CA 1
ATOM 601 C C . ILE A 1 87 ? -1.95153 -19.31741 2.24808 1.000 35.00697 87 ILE M C 1
ATOM 602 O O . ILE A 1 87 ? -1.63391 -20.30235 2.92861 1.000 34.02226 87 ILE M O 1
ATOM 607 N N . ARG A 1 88 ? -2.13883 -19.39761 0.92924 1.000 29.84343 88 ARG M N 1
ATOM 608 C CA . ARG A 1 88 ? -2.00393 -20.66554 0.22297 1.000 31.99681 88 ARG M CA 1
ATOM 609 C C . ARG A 1 88 ? -0.58966 -21.21480 0.33893 1.000 29.81927 88 ARG M C 1
ATOM 610 O O . ARG A 1 88 ? -0.39943 -22.42559 0.49125 1.000 36.46389 88 ARG M O 1
ATOM 618 N N . LYS A 1 89 ? 0.41975 -20.34365 0.28284 1.000 28.32047 89 LYS M N 1
ATOM 619 C CA . LYS A 1 89 ? 1.79285 -20.83536 0.29118 1.000 30.77954 89 LYS M CA 1
ATOM 620 C C . LYS A 1 89 ? 2.22592 -21.27346 1.68123 1.000 34.40842 89 LYS M C 1
ATOM 621 O O . LYS A 1 89 ? 2.95331 -22.26357 1.81969 1.000 32.29963 89 LYS M O 1
ATOM 627 N N . ALA A 1 90 ? 1.77383 -20.55590 2.71629 1.000 28.86743 90 ALA M N 1
ATOM 628 C CA . ALA A 1 90 ? 2.19478 -20.85547 4.08222 1.000 32.35555 90 ALA M CA 1
ATOM 629 C C . ALA A 1 90 ? 1.59277 -22.15397 4.59619 1.000 30.54269 90 ALA M C 1
ATOM 630 O O . ALA A 1 90 ? 2.23913 -22.86945 5.36889 1.000 34.25503 90 ALA M O 1
ATOM 632 N N . ILE A 1 91 ? 0.36018 -22.46101 4.20124 1.000 31.93742 91 ILE M N 1
ATOM 633 C CA . ILE A 1 91 ? -0.33961 -23.65736 4.65705 1.000 37.30103 91 ILE M CA 1
ATOM 634 C C . ILE A 1 91 ? 0.15056 -24.83955 3.83131 1.000 43.52098 91 ILE M C 1
ATOM 635 O O . ILE A 1 91 ? -0.17733 -24.95300 2.64842 1.000 42.12269 91 ILE M O 1
ATOM 640 N N . LYS A 1 92 ? 0.91793 -25.73443 4.45630 1.000 41.42497 92 LYS M N 1
ATOM 641 C CA . LYS A 1 92 ? 1.36332 -26.92719 3.74267 1.000 41.82035 92 LYS M CA 1
ATOM 642 C C . LYS A 1 92 ? 0.28988 -28.01743 3.75326 1.000 46.55740 92 LYS M C 1
ATOM 643 O O . LYS A 1 92 ? 0.11564 -28.72749 2.75563 1.000 45.85971 92 LYS M O 1
ATOM 649 N N . THR A 1 93 ? -0.45526 -28.15463 4.85802 1.000 39.77099 93 THR M N 1
ATOM 650 C CA . THR A 1 93 ? -1.51276 -29.15101 4.97183 1.000 41.21488 93 THR M CA 1
ATOM 651 C C . THR A 1 93 ? -2.79989 -28.51797 5.49474 1.000 43.46326 93 THR M C 1
ATOM 652 O O . THR A 1 93 ? -2.77245 -27.57146 6.28493 1.000 40.50777 93 THR M O 1
ATOM 656 N N . LYS A 1 94 ? -3.92743 -29.07592 5.05909 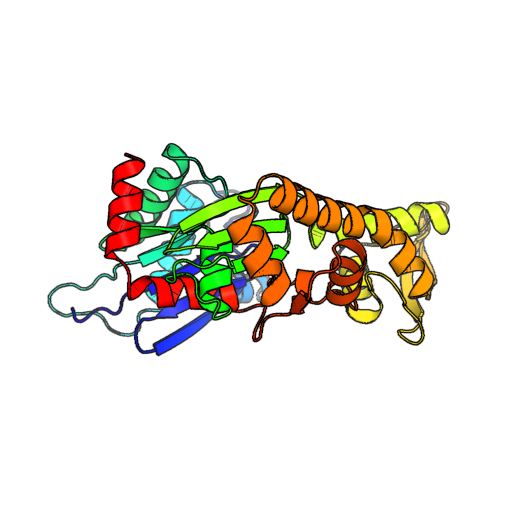1.000 43.03948 94 LYS M N 1
ATOM 657 C CA . LYS A 1 94 ? -5.26513 -28.61061 5.40299 1.000 43.86624 94 LYS M CA 1
ATOM 658 C C . LYS A 1 94 ? -5.91594 -29.54279 6.42076 1.000 40.18574 94 LYS M C 1
ATOM 659 O O . LYS A 1 94 ? -5.65212 -30.74653 6.43480 1.000 40.04814 94 LYS M O 1
ATOM 665 N N . GLY A 1 95 ? -6.79518 -28.98559 7.25346 1.000 38.99182 95 GLY M N 1
ATOM 666 C CA . GLY A 1 95 ? -7.66268 -29.82258 8.06711 1.000 36.70542 95 GLY M CA 1
ATOM 667 C C . GLY A 1 95 ? -8.71879 -30.51850 7.22519 1.000 38.36486 95 GLY M C 1
ATOM 668 O O . GLY A 1 95 ? -9.17995 -30.00009 6.20578 1.000 37.38152 95 GLY M O 1
ATOM 669 N N . LEU A 1 96 ? -9.10824 -31.72360 7.65521 1.000 35.11656 96 LEU M N 1
ATOM 670 C CA . LEU A 1 96 ? -10.08577 -32.49296 6.88716 1.000 36.43072 96 LEU M CA 1
ATOM 671 C C . LEU A 1 96 ? -11.47614 -31.87417 6.95896 1.000 39.47128 96 LEU M C 1
ATOM 672 O O . LEU A 1 96 ? -12.19178 -31.81590 5.94787 1.000 38.96133 96 LEU M O 1
ATOM 677 N N . PHE A 1 97 ? -11.87904 -31.40515 8.13975 1.000 40.66371 97 PHE M N 1
ATOM 678 C CA . PHE A 1 97 ? -13.23301 -30.90594 8.35110 1.000 41.31773 97 PHE M CA 1
ATOM 679 C C . PHE A 1 97 ? -13.34286 -29.38902 8.26541 1.000 41.31669 97 PHE M C 1
ATOM 680 O O . PHE A 1 97 ? -14.45046 -28.87412 8.06357 1.000 42.64461 97 PHE M O 1
ATOM 688 N N . ALA A 1 98 ? -12.22978 -28.66981 8.41340 1.000 39.47560 98 ALA M N 1
ATOM 689 C CA . ALA A 1 98 ? -12.17684 -27.22684 8.17722 1.000 39.89448 98 ALA M CA 1
ATOM 690 C C . ALA A 1 98 ? -10.82588 -26.94750 7.52840 1.000 40.50380 98 ALA M C 1
ATOM 691 O O . ALA A 1 98 ? -9.79777 -26.90378 8.21325 1.000 40.51866 98 ALA M O 1
ATOM 693 N N . GLY A 1 99 ? -10.82952 -26.77985 6.21206 1.000 38.74442 99 GLY M N 1
ATOM 694 C CA . GLY A 1 99 ? -9.60539 -26.62196 5.45912 1.000 40.11813 99 GLY M CA 1
ATOM 695 C C . GLY A 1 99 ? -9.05540 -25.21548 5.37623 1.000 41.60100 99 GLY M C 1
ATOM 696 O O . GLY A 1 99 ? -8.12546 -24.97509 4.59681 1.000 41.98791 99 GLY M O 1
ATOM 697 N N . LYS A 1 100 ? -9.58560 -24.27834 6.15470 1.000 43.98991 100 LYS M N 1
ATOM 698 C CA . LYS A 1 100 ? -9.15160 -22.89609 6.06002 1.000 38.06937 100 LYS M CA 1
ATOM 699 C C . LYS A 1 100 ? -8.72750 -22.37949 7.42623 1.000 35.71307 100 LYS M C 1
ATOM 700 O O . LYS A 1 100 ? -9.26559 -22.80081 8.45814 1.000 35.56821 100 LYS M O 1
ATOM 706 N N . PRO A 1 101 ? -7.73670 -21.49322 7.46081 1.000 32.60291 101 PRO M N 1
ATOM 707 C CA . PRO A 1 101 ? -7.23337 -20.96635 8.73122 1.000 32.33281 101 PRO M CA 1
ATOM 708 C C . PRO A 1 101 ? -8.00373 -19.74438 9.21239 1.000 28.75911 101 PRO M C 1
ATOM 709 O O . PRO A 1 101 ? -8.63473 -19.02235 8.44266 1.000 27.49020 101 PRO M O 1
ATOM 713 N N . TYR A 1 102 ? -7.95667 -19.53798 10.52414 1.000 28.31638 102 TYR M N 1
ATOM 714 C CA . TYR A 1 102 ? -8.20579 -18.22387 11.08285 1.000 28.67831 102 TYR M CA 1
ATOM 715 C C . TYR A 1 102 ? -6.94476 -17.41172 10.88179 1.000 29.40191 102 TYR M C 1
ATOM 716 O O . TYR A 1 102 ? -5.83169 -17.92384 11.04554 1.000 30.03206 102 TYR M O 1
ATOM 725 N N . VAL A 1 103 ? -7.10708 -16.15203 10.50334 1.000 23.34589 103 VAL M N 1
ATOM 726 C CA . VAL A 1 103 ? -5.96780 -15.32344 10.14899 1.000 24.39483 103 VAL M CA 1
ATOM 727 C C . VAL A 1 103 ? -5.99085 -14.06135 10.98202 1.000 24.33708 103 VAL M C 1
ATOM 728 O O . VAL A 1 103 ? -7.02031 -13.37960 11.05224 1.000 25.77454 103 VAL M O 1
ATOM 732 N N . MET A 1 104 ? -4.85067 -13.75511 11.60197 1.000 21.45762 104 MET M N 1
ATOM 733 C CA . MET A 1 104 ? -4.60645 -12.47961 12.26648 1.000 23.21280 104 MET M CA 1
ATOM 734 C C . MET A 1 104 ? -3.79348 -11.59552 11.33542 1.000 23.89859 104 MET M C 1
ATOM 735 O O . MET A 1 104 ? -2.72824 -12.00608 10.87407 1.000 24.51779 104 MET M O 1
ATOM 740 N N . VAL A 1 105 ? -4.28041 -10.38529 11.07451 1.000 19.93563 105 VAL M N 1
ATOM 741 C CA . VAL A 1 105 ? -3.67441 -9.48977 10.09725 1.000 20.89246 105 VAL M CA 1
ATOM 742 C C . VAL A 1 105 ? -3.13183 -8.26187 10.81968 1.000 22.31125 105 VAL M C 1
ATOM 743 O O . VAL A 1 105 ? -3.88806 -7.54071 11.47557 1.000 21.86447 105 VAL M O 1
ATOM 747 N N . CYS A 1 106 ? -1.83574 -8.00331 10.67122 1.000 23.44648 106 CYS M N 1
ATOM 748 C CA . CYS A 1 106 ? -1.27500 -6.75973 11.17938 1.000 27.59371 106 CYS M CA 1
ATOM 749 C C . CYS A 1 106 ? -1.75370 -5.58928 10.32649 1.000 25.66856 106 CYS M C 1
ATOM 750 O O . CYS A 1 106 ? -1.66124 -5.63838 9.09698 1.000 23.18370 106 CYS M O 1
ATOM 753 N N . VAL A 1 107 ? -2.24531 -4.53426 10.97645 1.000 21.59822 107 VAL M N 1
ATOM 754 C CA . VAL A 1 107 ? -2.73145 -3.33278 10.29045 1.000 27.75086 107 VAL M CA 1
ATOM 755 C C . VAL A 1 107 ? -2.04542 -2.10087 10.87813 1.000 26.44635 107 VAL M C 1
ATOM 756 O O . VAL A 1 107 ? -1.64318 -2.11960 12.05018 1.000 28.25828 107 VAL M O 1
ATOM 760 N N . PRO A 1 108 ? -1.89427 -1.01280 10.12214 1.000 27.94907 108 PRO M N 1
ATOM 761 C CA . PRO A 1 108 ? -1.23541 0.17776 10.67779 1.000 32.01546 108 PRO M CA 1
ATOM 762 C C . PRO A 1 108 ? -2.03745 0.78554 11.81496 1.000 33.37096 108 PRO M C 1
ATOM 763 O O . PRO A 1 108 ? -3.26786 0.66768 11.86804 1.000 31.57372 108 PRO M O 1
ATOM 767 N N . TYR A 1 109 ? -1.32067 1.43735 12.73607 1.000 34.37321 109 TYR M N 1
ATOM 768 C CA . TYR A 1 109 ? -1.98445 2.15784 13.81566 1.000 37.63105 109 TYR M CA 1
ATOM 769 C C . TYR A 1 109 ? -2.89130 3.24852 13.26192 1.000 34.66509 109 TYR M C 1
ATOM 770 O O . TYR A 1 109 ? -2.55167 3.92959 12.29260 1.000 39.04098 109 TYR M O 1
ATOM 779 N N . GLY A 1 110 ? -4.03918 3.43086 13.90975 1.000 38.69319 110 GLY M N 1
ATOM 780 C CA . GLY A 1 110 ? -4.99087 4.43346 13.48789 1.000 40.30501 110 GLY M CA 1
ATOM 781 C C . GLY A 1 110 ? -5.90269 4.01091 12.36117 1.000 39.44432 110 GLY M C 1
ATOM 782 O O . GLY A 1 110 ? -6.69074 4.83833 11.88229 1.000 37.91577 110 GLY M O 1
ATOM 783 N N . ILE A 1 111 ? -5.80877 2.75729 11.90772 1.000 33.79543 111 ILE M N 1
ATOM 784 C CA . ILE A 1 111 ? -6.77602 2.24062 10.95407 1.000 35.13262 111 ILE M CA 1
ATOM 785 C C . ILE A 1 111 ? -8.18342 2.48089 11.48945 1.000 33.80130 111 ILE M C 1
ATOM 786 O O . ILE A 1 111 ? -8.45148 2.34980 12.69172 1.000 36.11760 111 ILE M O 1
ATOM 791 N N . THR A 1 112 ? -9.07619 2.89043 10.59712 1.000 28.47325 112 THR M N 1
ATOM 792 C CA . THR A 1 112 ? -10.44514 3.20527 10.97386 1.000 28.36827 112 THR M CA 1
ATOM 793 C C . THR A 1 112 ? -11.29556 1.94187 10.90483 1.000 27.00467 112 THR M C 1
ATOM 794 O O . THR A 1 112 ? -10.89202 0.92937 10.32674 1.000 28.58360 112 THR M O 1
ATOM 798 N N . ALA A 1 113 ? -12.50547 2.02407 11.46599 1.000 24.43959 113 ALA M N 1
ATOM 799 C CA . ALA A 1 113 ? -13.39538 0.86573 11.48564 1.000 29.33160 113 ALA M CA 1
ATOM 800 C C . ALA A 1 113 ? -13.73623 0.39029 10.07110 1.000 27.55198 113 ALA M C 1
ATOM 801 O O . ALA A 1 113 ? -13.65240 -0.80625 9.77263 1.000 25.35480 113 ALA M O 1
ATOM 803 N N . VAL A 1 114 ? -14.11220 1.30653 9.17110 1.000 25.82612 114 VAL M N 1
ATOM 804 C CA . VAL A 1 114 ? -14.48882 0.85917 7.82728 1.000 27.63175 114 VAL M CA 1
ATOM 805 C C . VAL A 1 114 ? -13.30502 0.18700 7.13931 1.000 27.51337 114 VAL M C 1
ATOM 806 O O . VAL A 1 114 ? -13.46232 -0.82038 6.44114 1.000 29.01501 114 VAL M O 1
ATOM 810 N N . GLU A 1 115 ? -12.10011 0.72170 7.34514 1.000 28.02242 115 GLU M N 1
ATOM 811 C CA . GLU A 1 115 ? -10.90201 0.15843 6.73583 1.000 29.77956 115 GLU M CA 1
ATOM 812 C C . GLU A 1 115 ? -10.62052 -1.22926 7.30006 1.000 26.04785 115 GLU M C 1
ATOM 813 O O . GLU A 1 115 ? -10.28468 -2.15606 6.55907 1.000 29.37127 115 GLU M O 1
ATOM 819 N N . GLU A 1 116 ? -10.78327 -1.39044 8.61593 1.000 27.81120 116 GLU M N 1
ATOM 820 C CA . GLU A 1 116 ? -10.55716 -2.68831 9.23734 1.000 27.88184 116 GLU M CA 1
ATOM 821 C C . GLU A 1 116 ? -11.50110 -3.74247 8.67077 1.000 29.61987 116 GLU M C 1
ATOM 822 O O . GLU A 1 116 ? -11.08023 -4.86455 8.36496 1.000 27.39680 116 GLU M O 1
ATOM 828 N N . ARG A 1 117 ? -12.78318 -3.39787 8.51601 1.000 26.36503 117 ARG M N 1
ATOM 829 C CA . ARG A 1 117 ? -13.73257 -4.34361 7.93178 1.000 26.56777 117 ARG M CA 1
ATOM 830 C C . ARG A 1 117 ? -13.35885 -4.67701 6.49109 1.000 27.76215 117 ARG M C 1
ATOM 831 O O . ARG A 1 117 ? -13.57089 -5.80900 6.04083 1.000 26.85016 117 ARG M O 1
ATOM 839 N N . ALA A 1 118 ? -12.78221 -3.71981 5.76041 1.000 26.78637 118 ALA M N 1
ATOM 840 C CA . ALA A 1 118 ? -12.35381 -4.00862 4.39006 1.000 28.08412 118 ALA M CA 1
ATOM 841 C C . ALA A 1 118 ? -11.17285 -4.97714 4.35643 1.000 27.19689 118 ALA M C 1
ATOM 842 O O . ALA A 1 118 ? -11.12516 -5.87963 3.51084 1.000 29.30513 118 ALA M O 1
ATOM 844 N N . VAL A 1 119 ? -10.19184 -4.78841 5.23788 1.000 27.22935 119 VAL M N 1
ATOM 845 C CA . VAL A 1 119 ? -9.07362 -5.72862 5.30506 1.000 27.99060 119 VAL M CA 1
ATOM 846 C C . VAL A 1 119 ? -9.58501 -7.11677 5.64121 1.000 28.28249 119 VAL M C 1
ATOM 847 O O . VAL A 1 119 ? -9.15294 -8.11859 5.05857 1.000 25.64918 119 VAL M O 1
ATOM 851 N N . ILE A 1 120 ? -10.48839 -7.19358 6.62211 1.000 27.04154 120 ILE M N 1
ATOM 852 C CA . ILE A 1 120 ? -11.01563 -8.48303 7.04955 1.000 27.76320 120 ILE M CA 1
ATOM 853 C C . ILE A 1 120 ? -11.76261 -9.14902 5.90281 1.000 29.11266 120 ILE M C 1
ATOM 854 O O . ILE A 1 120 ? -11.59735 -10.35117 5.65012 1.000 24.84416 120 ILE M O 1
ATOM 859 N N . ASP A 1 121 ? -12.56972 -8.37000 5.16799 1.000 27.69645 121 ASP M N 1
ATOM 860 C CA . ASP A 1 121 ? -13.31762 -8.93178 4.04794 1.000 31.54732 121 ASP M CA 1
ATOM 861 C C . ASP A 1 121 ? -12.37471 -9.45762 2.97448 1.000 26.32077 121 ASP M C 1
ATOM 862 O O . ASP A 1 121 ? -12.57769 -10.55621 2.44497 1.000 28.81352 121 ASP M O 1
ATOM 867 N N . ALA A 1 122 ? -11.32836 -8.69369 2.65546 1.000 26.68899 122 ALA M N 1
ATOM 868 C CA . ALA A 1 122 ? -10.35591 -9.14270 1.65718 1.000 29.42042 122 ALA M CA 1
ATOM 869 C C . ALA A 1 122 ? -9.65529 -10.41599 2.10982 1.000 27.48583 122 ALA M C 1
ATOM 870 O O . ALA A 1 122 ? -9.35793 -11.29382 1.29143 1.000 24.85922 122 ALA M O 1
ATOM 872 N N . THR A 1 123 ? -9.40010 -10.54437 3.41073 1.000 23.48562 123 THR M N 1
ATOM 873 C CA . THR A 1 123 ? -8.70745 -11.72717 3.90284 1.000 25.38677 123 THR M CA 1
ATOM 874 C C . THR A 1 123 ? -9.60150 -12.96315 3.84941 1.000 27.49232 123 THR M C 1
ATOM 875 O O . THR A 1 123 ? -9.13984 -14.06204 3.50562 1.000 25.04640 123 THR M O 1
ATOM 879 N N . ARG A 1 124 ? -10.88851 -12.81038 4.16237 1.000 26.73855 124 ARG M N 1
ATOM 880 C CA . ARG A 1 124 ? -11.78298 -13.96022 4.06051 1.000 26.07750 124 ARG M CA 1
ATOM 881 C C . ARG A 1 124 ? -11.99197 -14.33719 2.60316 1.000 28.91076 124 ARG M C 1
ATOM 882 O O . ARG A 1 124 ? -12.06468 -15.52343 2.26572 1.000 31.00555 124 ARG M O 1
ATOM 890 N N . GLN A 1 125 ? -12.08546 -13.33610 1.72266 1.000 27.82725 125 GLN M N 1
ATOM 891 C CA . GLN A 1 125 ? -12.18652 -13.61363 0.29089 1.000 29.95769 125 GLN M CA 1
ATOM 892 C C . GLN A 1 125 ? -10.97622 -14.40405 -0.19674 1.000 30.71436 125 GLN M C 1
ATOM 893 O O . GLN A 1 125 ? -11.09517 -15.28179 -1.06313 1.000 32.91972 125 GLN M O 1
ATOM 899 N N . ALA A 1 126 ? -9.80686 -14.11496 0.36872 1.000 25.87161 126 ALA M N 1
ATOM 900 C CA . ALA A 1 126 ? -8.56241 -14.80552 0.07074 1.000 29.63665 126 ALA M CA 1
ATOM 901 C C . ALA A 1 126 ? -8.49123 -16.20446 0.65365 1.000 29.73083 126 ALA M C 1
ATOM 902 O O . ALA A 1 126 ? -7.48635 -16.88079 0.42887 1.000 33.04385 126 ALA M O 1
ATOM 904 N N . GLY A 1 127 ? -9.50123 -16.66392 1.38728 1.000 28.35665 127 GLY M N 1
ATOM 905 C CA . GLY A 1 127 ? -9.53365 -18.03021 1.86555 1.000 30.50560 127 GLY M CA 1
ATOM 906 C C . GLY A 1 127 ? -9.38084 -18.21258 3.36129 1.000 30.23537 127 GLY M C 1
ATOM 907 O O . GLY A 1 127 ? -9.16492 -19.35011 3.80972 1.000 34.28289 127 GLY M O 1
ATOM 908 N N . ALA A 1 128 ? -9.46311 -17.14270 4.14814 1.000 26.14388 128 ALA M N 1
ATOM 909 C CA . ALA A 1 128 ? -9.49452 -17.29265 5.59538 1.000 28.77266 128 ALA M CA 1
ATOM 910 C C . ALA A 1 128 ? -10.89002 -17.70036 6.03921 1.000 28.37769 128 ALA M C 1
ATOM 911 O O . ALA A 1 128 ? -11.89425 -17.17077 5.56178 1.000 30.69081 128 ALA M O 1
ATOM 913 N N . ARG A 1 129 ? -10.94573 -18.63256 6.98249 1.000 30.23246 129 ARG M N 1
ATOM 914 C CA . ARG A 1 129 ? -12.22017 -18.98311 7.59151 1.000 32.00541 129 ARG M CA 1
ATOM 915 C C . ARG A 1 129 ? -12.85284 -17.76975 8.26424 1.000 26.69468 129 ARG M C 1
ATOM 916 O O . ARG A 1 129 ? -14.04565 -17.49821 8.09893 1.000 26.28829 129 ARG M O 1
ATOM 924 N N . ASP A 1 130 ? -12.06004 -17.01589 9.00911 1.000 27.49464 130 ASP M N 1
ATOM 925 C CA . ASP A 1 130 ? -12.43035 -15.69340 9.49605 1.000 25.05942 130 ASP M CA 1
ATOM 926 C C . ASP A 1 130 ? -11.12180 -14.97992 9.77140 1.000 23.70459 130 ASP M C 1
ATOM 927 O O . ASP A 1 130 ? -10.06667 -15.61152 9.81789 1.000 24.85726 130 ASP M O 1
ATOM 932 N N . ALA A 1 131 ? -11.19259 -13.66246 9.96946 1.000 23.35052 131 ALA M N 1
ATOM 933 C CA . ALA A 1 131 ? -9.98047 -12.86853 10.09400 1.000 23.84061 131 ALA M CA 1
ATOM 934 C C . ALA A 1 131 ? -10.14932 -11.77871 11.13592 1.000 25.06784 131 ALA M C 1
ATOM 935 O O . ALA A 1 131 ? -11.24727 -11.26710 11.35752 1.000 26.69254 131 ALA M O 1
ATOM 937 N N . TYR A 1 132 ? -9.03059 -11.41568 11.75191 1.000 26.19681 132 TYR M N 1
ATOM 938 C CA . TYR A 1 132 ? -8.98312 -10.41827 12.80659 1.000 27.27505 132 TYR M CA 1
ATOM 939 C C . TYR A 1 132 ? -7.81215 -9.49704 12.51191 1.000 27.65982 132 TYR M C 1
ATOM 940 O O . TYR A 1 132 ? -6.91919 -9.84135 11.73070 1.000 26.36432 132 TYR M O 1
ATOM 949 N N . THR A 1 133 ? -7.83273 -8.30126 13.10108 1.000 24.16080 133 THR M N 1
ATOM 950 C CA . THR A 1 133 ? -6.74590 -7.35588 12.90510 1.000 24.94136 133 THR M CA 1
ATOM 951 C C . THR A 1 133 ? -6.08037 -7.01617 14.23382 1.000 25.82679 133 THR M C 1
ATOM 952 O O . THR A 1 133 ? -6.68869 -7.11219 15.30809 1.000 26.57986 133 THR M O 1
ATOM 956 N N . ILE A 1 134 ? -4.80317 -6.65184 14.14320 1.000 26.96086 134 ILE M N 1
ATOM 957 C CA . ILE A 1 134 ? -4.01451 -6.21709 15.29044 1.000 24.71093 134 ILE M CA 1
ATOM 958 C C . ILE A 1 134 ? -3.16463 -5.03619 14.83581 1.000 24.83383 134 ILE M C 1
ATOM 959 O O . ILE A 1 134 ? -2.53763 -5.07340 13.76834 1.000 25.07370 134 ILE M O 1
ATOM 964 N N . GLU A 1 135 ? -3.17795 -3.97642 15.63500 1.000 23.83531 135 GLU M N 1
ATOM 965 C CA . GLU A 1 135 ? -2.44677 -2.75680 15.33158 1.000 27.46703 135 GLU M CA 1
ATOM 966 C C . GLU A 1 135 ? -0.94876 -3.00640 15.41529 1.000 24.38027 135 GLU M C 1
ATOM 967 O O . GLU A 1 135 ? -0.47378 -3.68491 16.32427 1.000 26.39120 135 GLU M O 1
ATOM 973 N N . GLU A 1 136 ? -0.20610 -2.43964 14.46770 1.000 25.74285 136 GLU M N 1
ATOM 974 C CA . GLU A 1 136 ? 1.21971 -2.75044 14.35030 1.000 26.55718 136 GLU M CA 1
ATOM 975 C C . GLU A 1 136 ? 2.00551 -2.51214 15.63676 1.000 27.38758 136 GLU M C 1
ATOM 976 O O . GLU A 1 136 ? 2.77471 -3.40498 16.03264 1.000 25.54593 136 GLU M O 1
ATOM 982 N N . PRO A 1 137 ? 1.86689 -1.38702 16.34998 1.000 28.51579 137 PRO M N 1
ATOM 983 C CA . PRO A 1 137 ? 2.66896 -1.24902 17.57514 1.000 26.62052 137 PRO M CA 1
ATOM 984 C C . PRO A 1 137 ? 2.28199 -2.25262 18.64605 1.000 23.42554 137 PRO M C 1
ATOM 985 O O . PRO A 1 137 ? 3.14879 -2.67911 19.41920 1.000 26.82466 137 PRO M O 1
ATOM 989 N N . PHE A 1 138 ? 1.02116 -2.69159 18.68855 1.000 24.03641 138 PHE M N 1
ATOM 990 C CA . PHE A 1 138 ? 0.64194 -3.70154 19.67292 1.000 24.38714 138 PHE M CA 1
ATOM 991 C C . PHE A 1 138 ? 1.27905 -5.04644 19.32896 1.000 25.39728 138 PHE M C 1
ATOM 992 O O . PHE A 1 138 ? 1.75989 -5.76538 20.21588 1.000 25.60510 138 PHE M O 1
ATOM 1000 N N . ALA A 1 139 ? 1.29933 -5.39907 18.04105 1.000 25.26952 139 ALA M N 1
ATOM 1001 C CA . ALA A 1 139 ? 2.00384 -6.60588 17.62036 1.000 24.60096 139 ALA M CA 1
ATOM 1002 C C . ALA A 1 139 ? 3.49339 -6.50350 17.92689 1.000 22.08203 139 ALA M C 1
ATOM 1003 O O . ALA A 1 139 ? 4.11610 -7.47882 18.36388 1.000 24.23167 139 ALA M O 1
ATOM 1005 N N . ALA A 1 140 ? 4.07975 -5.32403 17.69724 1.000 23.61362 140 ALA M N 1
ATOM 1006 C CA . ALA A 1 140 ? 5.49309 -5.11575 17.98613 1.000 24.62231 140 ALA M CA 1
ATOM 1007 C C . ALA A 1 140 ? 5.79438 -5.33681 19.46187 1.000 23.26556 140 ALA M C 1
ATOM 1008 O O . ALA A 1 140 ? 6.77687 -6.00177 19.80383 1.000 23.91733 140 ALA M O 1
ATOM 1010 N N . ALA A 1 141 ? 4.94651 -4.80740 20.35095 1.000 25.31426 141 ALA M N 1
ATOM 1011 C CA . ALA A 1 141 ? 5.16167 -4.98386 21.78573 1.000 25.24359 141 ALA M CA 1
ATOM 1012 C C . ALA A 1 141 ? 5.02251 -6.44241 22.18705 1.000 23.67867 141 ALA M C 1
ATOM 1013 O O . ALA A 1 141 ? 5.81251 -6.94284 22.99482 1.000 26.78678 141 ALA M O 1
ATOM 1015 N N . ILE A 1 142 ? 4.04294 -7.15613 21.62187 1.000 23.08992 142 ILE M N 1
ATOM 1016 C CA . ILE A 1 142 ? 3.90530 -8.57358 21.94571 1.000 23.33657 142 ILE M CA 1
ATOM 1017 C C . ILE A 1 142 ? 5.13737 -9.33713 21.49052 1.000 24.84620 142 ILE M C 1
ATOM 1018 O O . ILE A 1 142 ? 5.69338 -10.15481 22.22835 1.000 25.09728 142 ILE M O 1
ATOM 1023 N N . GLY A 1 143 ? 5.58677 -9.07797 20.26282 1.000 25.94124 143 GLY M N 1
ATOM 1024 C CA . GLY A 1 143 ? 6.71921 -9.80653 19.73042 1.000 27.05930 143 GLY M CA 1
ATOM 1025 C C . GLY A 1 143 ? 8.03583 -9.44043 20.37587 1.000 29.65623 143 GLY M C 1
ATOM 1026 O O . GLY A 1 143 ? 8.97056 -10.24809 20.34932 1.000 30.82664 143 GLY M O 1
ATOM 1027 N N . ALA A 1 144 ? 8.13797 -8.23881 20.94410 1.000 25.66972 144 ALA M N 1
ATOM 1028 C CA . ALA A 1 144 ? 9.34098 -7.84721 21.67014 1.000 30.56714 144 ALA M CA 1
ATOM 1029 C C . ALA A 1 144 ? 9.35408 -8.36941 23.09851 1.000 28.87889 144 ALA M C 1
ATOM 1030 O O . ALA A 1 144 ? 10.29571 -8.06108 23.84190 1.000 29.15342 144 ALA M O 1
ATOM 1032 N N . ASN A 1 145 ? 8.32307 -9.11849 23.49622 1.000 29.42017 145 ASN M N 1
ATOM 1033 C CA . ASN A 1 145 ? 8.20828 -9.73884 24.81959 1.000 26.33791 145 ASN M CA 1
ATOM 1034 C C . ASN A 1 145 ? 7.96101 -8.72969 25.93314 1.000 31.73628 145 ASN M C 1
ATOM 1035 O O . ASN A 1 145 ? 8.33966 -8.96531 27.08824 1.000 33.66497 145 ASN M O 1
ATOM 1040 N N . LEU A 1 146 ? 7.31855 -7.61200 25.61482 1.000 27.93798 146 LEU M N 1
ATOM 1041 C CA . LEU A 1 146 ? 6.89179 -6.69466 26.64793 1.000 29.28856 146 LEU M CA 1
ATOM 1042 C C . LEU A 1 146 ? 5.75186 -7.34187 27.43446 1.000 30.71447 146 LEU M C 1
ATOM 1043 O O . LEU A 1 146 ? 4.96166 -8.10106 26.86763 1.000 29.33790 146 LEU M O 1
ATOM 1048 N N . PRO A 1 147 ? 5.64467 -7.06170 28.75487 1.000 32.99913 147 PRO M N 1
ATOM 1049 C CA . PRO A 1 147 ? 4.54073 -7.62573 29.55083 1.000 33.34847 147 PRO M CA 1
ATOM 1050 C C . PRO A 1 147 ? 3.19580 -6.96030 29.27099 1.000 31.61074 147 PRO M C 1
ATOM 1051 O O . PRO A 1 147 ? 2.60733 -6.32167 30.15181 1.000 30.22262 147 PRO M O 1
ATOM 1055 N N . VAL A 1 148 ? 2.69129 -7.11473 28.04244 1.000 29.93709 148 VAL M N 1
ATOM 1056 C CA . VAL A 1 148 ? 1.56037 -6.30183 27.59870 1.000 28.77655 148 VAL M CA 1
ATOM 1057 C C . VAL A 1 148 ? 0.25037 -6.69316 28.27340 1.000 29.95158 148 VAL M C 1
ATOM 1058 O O . VAL A 1 148 ? -0.71090 -5.91647 28.23912 1.000 32.39162 148 VAL M O 1
ATOM 1062 N N . TRP A 1 149 ? 0.17341 -7.87407 28.88442 1.000 28.49699 149 TRP M N 1
ATOM 1063 C CA . TRP A 1 149 ? -1.07951 -8.31437 29.49288 1.000 33.84393 149 TRP M CA 1
ATOM 1064 C C . TRP A 1 149 ? -1.19616 -7.92632 30.96786 1.000 36.21805 149 TRP M C 1
ATOM 1065 O O . TRP A 1 149 ? -2.27725 -8.06409 31.54831 1.000 33.40602 149 TRP M O 1
ATOM 1076 N N . GLU A 1 150 ? -0.12035 -7.43003 31.56710 1.000 37.51416 150 GLU M N 1
ATOM 1077 C CA . GLU A 1 150 ? -0.06126 -7.05671 32.96695 1.000 32.70114 150 GLU M CA 1
ATOM 1078 C C . GLU A 1 150 ? -0.58364 -5.63846 33.16677 1.000 35.70223 150 GLU M C 1
ATOM 1079 O O . GLU A 1 150 ? -0.54109 -4.81149 32.25313 1.000 34.41010 150 GLU M O 1
ATOM 1085 N N . PRO A 1 151 ? -1.06896 -5.32990 34.36003 1.000 32.52200 151 PRO M N 1
ATOM 1086 C CA . PRO A 1 151 ? -1.51261 -3.96084 34.66187 1.000 37.04665 151 PRO M CA 1
ATOM 1087 C C . PRO A 1 151 ? -0.38369 -2.99197 34.99296 1.000 40.79860 151 PRO M C 1
ATOM 1088 O O . PRO A 1 151 ? -0.47996 -2.21325 35.95242 1.000 43.42277 151 PRO M O 1
ATOM 1092 N N . THR A 1 152 ? 0.69296 -3.04120 34.22531 1.000 33.62384 152 THR M N 1
ATOM 1093 C CA . THR A 1 152 ? 1.79145 -2.09564 34.36273 1.000 38.26349 152 THR M CA 1
ATOM 1094 C C . THR A 1 152 ? 2.12953 -1.56817 32.97585 1.000 34.85316 152 THR M C 1
ATOM 1095 O O . THR A 1 152 ? 1.93880 -2.26649 31.97915 1.000 33.90173 152 THR M O 1
ATOM 1099 N N . GLY A 1 153 ? 2.62249 -0.33305 32.91507 1.000 34.56253 153 GLY M N 1
ATOM 1100 C CA . GLY A 1 153 ? 2.83981 0.31360 31.62146 1.000 31.67558 153 GLY M CA 1
ATOM 1101 C C . GLY A 1 153 ? 4.06976 -0.22411 30.90577 1.000 29.69259 153 GLY M C 1
ATOM 1102 O O . GLY A 1 153 ? 5.11640 -0.45638 31.50820 1.000 30.59000 153 GLY M O 1
ATOM 1103 N N . SER A 1 154 ? 3.91240 -0.43244 29.58949 1.000 24.96238 154 SER M N 1
ATOM 1104 C CA . SER A 1 154 ? 4.96111 -0.81966 28.65850 1.000 27.22694 154 SER M CA 1
ATOM 1105 C C . SER A 1 154 ? 4.93737 0.20441 27.53419 1.000 23.12669 154 SER M C 1
ATOM 1106 O O . SER A 1 154 ? 3.87200 0.74507 27.22240 1.000 22.24342 154 SER M O 1
ATOM 1109 N N . MET A 1 155 ? 6.09932 0.47677 26.92528 1.000 24.89897 155 MET M N 1
ATOM 1110 C CA . MET A 1 155 ? 6.19385 1.42547 25.81790 1.000 23.10741 155 MET M CA 1
ATOM 1111 C C . MET A 1 155 ? 6.97930 0.82553 24.66382 1.000 21.24524 155 MET M C 1
ATOM 1112 O O . MET A 1 155 ? 8.09193 0.31886 24.85514 1.000 21.57825 155 MET M O 1
ATOM 1117 N N . VAL A 1 156 ? 6.43470 0.92540 23.47062 1.000 20.41493 156 VAL M N 1
ATOM 1118 C CA . VAL A 1 156 ? 7.14944 0.47607 22.28036 1.000 17.33945 156 VAL M CA 1
ATOM 1119 C C . VAL A 1 156 ? 7.24312 1.64830 21.31330 1.000 21.83975 156 VAL M C 1
ATOM 1120 O O . VAL A 1 156 ? 6.37370 2.52397 21.28033 1.000 20.91254 156 VAL M O 1
ATOM 1124 N N . VAL A 1 157 ? 8.31456 1.67211 20.52230 1.000 21.47920 157 VAL M N 1
ATOM 1125 C CA . VAL A 1 157 ? 8.48154 2.64167 19.45758 1.000 19.41689 157 VAL M CA 1
ATOM 1126 C C . VAL A 1 157 ? 8.83210 1.82012 18.22497 1.000 20.12526 157 VAL M C 1
ATOM 1127 O O . VAL A 1 157 ? 9.91612 1.23456 18.15912 1.000 20.82176 157 VAL M O 1
ATOM 1131 N N . ASP A 1 158 ? 7.91441 1.74205 17.27157 1.000 21.39891 158 ASP M N 1
ATOM 1132 C CA . ASP A 1 158 ? 8.12081 0.93396 16.06981 1.000 23.22445 158 ASP M CA 1
ATOM 1133 C C . ASP A 1 158 ? 8.38723 1.89301 14.91514 1.000 25.77577 158 ASP M C 1
ATOM 1134 O O . ASP A 1 158 ? 7.50900 2.67272 14.52437 1.000 22.33317 158 ASP M O 1
ATOM 1139 N N . ILE A 1 159 ? 9.61371 1.85742 14.40140 1.000 25.12153 159 ILE M N 1
ATOM 1140 C CA . ILE A 1 159 ? 10.07498 2.75367 13.34569 1.000 23.36425 159 ILE M CA 1
ATOM 1141 C C . ILE A 1 159 ? 10.17549 1.91479 12.08522 1.000 24.13316 159 ILE M C 1
ATOM 1142 O O . ILE A 1 159 ? 11.08313 1.08272 11.95407 1.000 22.76103 159 ILE M O 1
ATOM 1147 N N . GLY A 1 160 ? 9.22475 2.09240 11.18315 1.000 27.31047 160 GLY M N 1
ATOM 1148 C CA . GLY A 1 160 ? 9.18839 1.32281 9.95278 1.000 26.10611 160 GLY M CA 1
ATOM 1149 C C . GLY A 1 160 ? 9.73055 2.11322 8.78437 1.000 32.51469 160 GLY M C 1
ATOM 1150 O O . GLY A 1 160 ? 10.70716 2.86498 8.91444 1.000 30.79926 160 GLY M O 1
ATOM 1151 N N . GLY A 1 161 ? 9.08171 1.95130 7.63373 1.000 32.29948 161 GLY M N 1
ATOM 1152 C CA . GLY A 1 161 ? 9.48201 2.66745 6.44014 1.000 33.06032 161 GLY M CA 1
ATOM 1153 C C . GLY A 1 161 ? 8.79549 4.00937 6.32208 1.000 30.78716 161 GLY M C 1
ATOM 1154 O O . GLY A 1 161 ? 9.45158 5.05536 6.22084 1.000 35.58411 161 GLY M O 1
ATOM 1155 N N . GLY A 1 162 ? 7.47077 3.99246 6.34733 1.000 27.63006 162 GLY M N 1
ATOM 1156 C CA . GLY A 1 162 ? 6.70936 5.21202 6.20424 1.000 30.16077 162 GLY M CA 1
ATOM 1157 C C . GLY A 1 162 ? 6.21848 5.83739 7.50190 1.000 29.09122 162 GLY M C 1
ATOM 1158 O O . GLY A 1 162 ? 5.88627 7.02220 7.49899 1.000 28.81513 162 GLY M O 1
ATOM 1159 N N . THR A 1 163 ? 6.14961 5.09213 8.60540 1.000 27.46857 163 THR M N 1
ATOM 1160 C CA . THR A 1 163 ? 5.65108 5.66614 9.85206 1.000 25.69723 163 THR M CA 1
ATOM 1161 C C . THR A 1 163 ? 6.44845 5.19254 11.06228 1.000 25.06781 163 THR M C 1
ATOM 1162 O O . THR A 1 163 ? 7.01633 4.09526 11.07728 1.000 24.01942 163 THR M O 1
ATOM 1166 N N . THR A 1 164 ? 6.46318 6.04733 12.08291 1.000 21.64063 164 THR M N 1
ATOM 1167 C CA . THR A 1 164 ? 6.90149 5.71004 13.42582 1.000 25.97008 164 THR M CA 1
ATOM 1168 C C . THR A 1 164 ? 5.66632 5.69460 14.32034 1.000 24.96657 164 THR M C 1
ATOM 1169 O O . THR A 1 164 ? 4.90570 6.66795 14.34338 1.000 21.05952 164 THR M O 1
ATOM 1173 N N . GLU A 1 165 ? 5.44368 4.58568 15.02183 1.000 25.17326 165 GLU M N 1
ATOM 1174 C CA . GLU A 1 165 ? 4.30027 4.45867 15.91246 1.000 25.08378 165 GLU M CA 1
ATOM 1175 C C . GLU A 1 165 ? 4.79542 4.28077 17.34232 1.000 25.75910 165 GLU M C 1
ATOM 1176 O O . GLU A 1 165 ? 5.66156 3.44270 17.60784 1.000 26.54022 165 GLU M O 1
ATOM 1182 N N . VAL A 1 166 ? 4.26154 5.07904 18.25416 1.000 25.16345 166 VAL M N 1
ATOM 1183 C CA . VAL A 1 166 ? 4.64163 5.04135 19.65585 1.000 22.00624 166 VAL M CA 1
ATOM 1184 C C . VAL A 1 166 ? 3.41153 4.63551 20.45031 1.000 25.50812 166 VAL M C 1
ATOM 1185 O O . VAL A 1 166 ? 2.33982 5.21356 20.25924 1.000 25.40033 166 VAL M O 1
ATOM 1189 N N . ALA A 1 167 ? 3.54462 3.64302 21.32231 1.000 22.29901 167 ALA M N 1
ATOM 1190 C CA . ALA A 1 167 ? 2.36128 3.22103 22.05388 1.000 23.10142 167 ALA M CA 1
ATOM 1191 C C . ALA A 1 167 ? 2.71865 2.84804 23.47809 1.000 22.95264 167 ALA M C 1
ATOM 1192 O O . ALA A 1 167 ? 3.76031 2.23639 23.72759 1.000 22.79110 167 ALA M O 1
ATOM 1194 N N . VAL A 1 168 ? 1.84421 3.22620 24.40999 1.000 24.13194 168 VAL M N 1
ATOM 1195 C CA . VAL A 1 168 ? 1.92005 2.76609 25.78934 1.000 24.96113 168 VAL M CA 1
ATOM 1196 C C . VAL A 1 168 ? 0.85560 1.69264 25.95696 1.000 23.11516 168 VAL M C 1
ATOM 1197 O O . VAL A 1 168 ? -0.31048 1.90647 25.59671 1.000 24.14487 168 VAL M O 1
ATOM 1201 N N . ILE A 1 169 ? 1.27230 0.51583 26.41732 1.000 25.40093 169 ILE M N 1
ATOM 1202 C CA . ILE A 1 169 ? 0.41564 -0.65922 26.49275 1.000 27.43190 169 ILE M CA 1
ATOM 1203 C C . ILE A 1 169 ? 0.24863 -1.05950 27.94742 1.000 27.05892 169 ILE M C 1
ATOM 1204 O O . ILE A 1 169 ? 1.19627 -0.97188 28.73849 1.000 29.05414 169 ILE M O 1
ATOM 1209 N N . SER A 1 170 ? -0.94608 -1.54527 28.27803 1.000 26.24050 170 SER M N 1
ATOM 1210 C CA . SER A 1 170 ? -1.21259 -2.11189 29.59297 1.000 29.44610 170 SER M CA 1
ATOM 1211 C C . SER A 1 170 ? -2.46517 -2.97178 29.49140 1.000 31.64251 170 SER M C 1
ATOM 1212 O O . SER A 1 170 ? -3.43407 -2.59851 28.82283 1.000 28.63997 170 SER M O 1
ATOM 1215 N N . LEU A 1 171 ? -2.41637 -4.14313 30.11168 1.000 32.38534 171 LEU M N 1
ATOM 1216 C CA . LEU A 1 171 ? -3.60346 -4.97587 30.26614 1.000 33.31012 171 LEU M CA 1
ATOM 1217 C C . LEU A 1 171 ? -4.22796 -5.33878 28.92039 1.000 32.77245 171 LEU M C 1
ATOM 1218 O O . LEU A 1 171 ? -5.44442 -5.27960 28.75119 1.000 31.18359 171 LEU M O 1
ATOM 1223 N N . GLY A 1 172 ? -3.39438 -5.69949 27.94706 1.000 32.14038 172 GLY M N 1
ATOM 1224 C CA . GLY A 1 172 ? -3.90938 -6.15601 26.67030 1.000 34.06431 172 GLY M CA 1
ATOM 1225 C C . GLY A 1 172 ? -4.45967 -5.08226 25.75592 1.000 33.67290 172 GLY M C 1
ATOM 1226 O O . GLY A 1 172 ? -5.29238 -5.38673 24.90013 1.000 31.46461 172 GLY M O 1
ATOM 1227 N N . GLY A 1 173 ? -4.03683 -3.82960 25.90882 1.000 32.31743 173 GLY M N 1
ATOM 1228 C CA . GLY A 1 173 ? -4.54348 -2.78196 25.04286 1.000 31.75438 173 GLY M CA 1
ATOM 1229 C C . GLY A 1 173 ? -3.65193 -1.56253 25.05236 1.000 30.65225 173 GLY M C 1
ATOM 1230 O O . GLY A 1 173 ? -2.84551 -1.36025 25.96556 1.000 29.92459 173 GLY M O 1
ATOM 1231 N N . ILE A 1 174 ? -3.83334 -0.73225 24.03261 1.000 29.43939 174 ILE M N 1
ATOM 1232 C CA . ILE A 1 174 ? -3.08352 0.51183 23.89394 1.000 30.15369 174 ILE M CA 1
ATOM 1233 C C . ILE A 1 174 ? -3.75941 1.60169 24.71570 1.000 29.53847 174 ILE M C 1
ATOM 1234 O O . ILE A 1 174 ? -4.92840 1.93089 24.48896 1.000 28.90712 174 ILE M O 1
ATOM 1239 N N . VAL A 1 175 ? -3.01659 2.17430 25.66111 1.000 29.70593 175 VAL M N 1
ATOM 1240 C CA . VAL A 1 175 ? -3.55779 3.22999 26.51588 1.000 27.82303 175 VAL M CA 1
ATOM 1241 C C . VAL A 1 175 ? -3.41661 4.58965 25.84599 1.000 27.51937 175 VAL M C 1
ATOM 1242 O O . VAL A 1 175 ? -4.35487 5.39343 25.81289 1.000 24.93769 175 VAL M O 1
ATOM 1246 N N . THR A 1 176 ? -2.24307 4.87432 25.29767 1.000 26.96402 176 THR M N 1
ATOM 1247 C CA . THR A 1 176 ? -2.05051 6.11271 24.56398 1.000 30.84146 176 THR M CA 1
ATOM 1248 C C . THR A 1 176 ? -1.03073 5.85762 23.46147 1.000 28.06462 176 THR M C 1
ATOM 1249 O O . THR A 1 176 ? -0.24264 4.90638 23.52130 1.000 24.64069 176 THR M O 1
ATOM 1253 N N . SER A 1 177 ? -1.05498 6.70966 22.44921 1.000 28.10357 177 SER M N 1
ATOM 1254 C CA . SER A 1 177 ? -0.21495 6.41126 21.30039 1.000 31.26251 177 SER M CA 1
ATOM 1255 C C . SER A 1 177 ? -0.18255 7.60685 20.37075 1.000 34.46060 177 SER M C 1
ATOM 1256 O O . SER A 1 177 ? -1.05006 8.48520 20.42529 1.000 33.02545 177 SER M O 1
ATOM 1259 N N . GLN A 1 178 ? 0.83414 7.61900 19.50914 1.000 27.59588 178 GLN M N 1
ATOM 1260 C CA . GLN A 1 178 ? 1.00073 8.65092 18.50392 1.000 30.81584 178 GLN M CA 1
ATOM 1261 C C . GLN A 1 178 ? 1.65065 8.00336 17.29661 1.000 29.15487 178 GLN M C 1
ATOM 1262 O O . GLN A 1 178 ? 2.42551 7.05409 17.42430 1.000 27.31539 178 GLN M O 1
ATOM 1268 N N . SER A 1 179 ? 1.32485 8.50945 16.12916 1.000 29.12238 179 SER M N 1
ATOM 1269 C CA . SER A 1 179 ? 1.94508 8.01694 14.91032 1.000 29.12314 179 SER M CA 1
ATOM 1270 C C . SER A 1 179 ? 2.36459 9.21941 14.08738 1.000 28.47711 179 SER M C 1
ATOM 1271 O O . SER A 1 179 ? 1.62821 10.21013 14.01783 1.000 28.33501 179 SER M O 1
ATOM 1274 N N . ILE A 1 180 ? 3.56339 9.15241 13.49631 1.000 25.34926 180 ILE M N 1
ATOM 1275 C CA . ILE A 1 180 ? 4.03841 10.20022 12.60969 1.000 23.36364 180 ILE M CA 1
ATOM 1276 C C . ILE A 1 180 ? 4.53166 9.53931 11.33934 1.000 25.35405 180 ILE M C 1
ATOM 1277 O O . ILE A 1 180 ? 5.00439 8.39762 11.34895 1.000 22.16935 180 ILE M O 1
ATOM 1282 N N . ARG A 1 181 ? 4.38460 10.25780 10.23454 1.000 27.25291 181 ARG M N 1
ATOM 1283 C CA . ARG A 1 181 ? 4.83495 9.77638 8.93805 1.000 27.90508 181 ARG M CA 1
ATOM 1284 C C . ARG A 1 181 ? 6.30420 10.10094 8.71684 1.000 28.67254 181 ARG M C 1
ATOM 1285 O O . ARG A 1 181 ? 6.71507 10.60684 7.67778 1.000 30.69291 181 ARG M O 1
ATOM 1293 N N . ILE A 1 182 ? 7.11697 9.79321 9.71994 1.000 24.49564 182 ILE M N 1
ATOM 1294 C CA . ILE A 1 182 ? 8.53486 10.11666 9.71740 1.000 24.41306 182 ILE M CA 1
ATOM 1295 C C . ILE A 1 182 ? 9.27684 8.87097 10.17834 1.000 30.62860 182 ILE M C 1
ATOM 1296 O O . ILE A 1 182 ? 9.22257 8.50963 11.36359 1.000 30.20551 182 ILE M O 1
ATOM 1301 N N . ALA A 1 183 ? 9.93697 8.19165 9.23817 1.000 27.62265 183 ALA M N 1
ATOM 1302 C CA . ALA A 1 183 ? 10.62720 6.94488 9.54758 1.000 28.01504 183 ALA M CA 1
ATOM 1303 C C . ALA A 1 183 ? 11.79814 6.69742 8.59103 1.000 26.72409 183 ALA M C 1
ATOM 1304 O O . ALA A 1 183 ? 12.48922 7.63888 8.18455 1.000 26.02343 183 ALA M O 1
ATOM 1306 N N . GLY A 1 184 ? 12.02442 5.43314 8.23123 1.000 28.33123 184 GLY M N 1
ATOM 1307 C CA . GLY A 1 184 ? 13.18297 5.09436 7.41162 1.000 28.42604 184 GLY M CA 1
ATOM 1308 C C . GLY A 1 184 ? 13.20688 5.80550 6.07053 1.000 31.60306 184 GLY M C 1
ATOM 1309 O O . GLY A 1 184 ? 14.26113 6.27497 5.62380 1.000 28.94492 184 GLY M O 1
ATOM 1310 N N . ASP A 1 185 ? 12.05242 5.88095 5.39872 1.000 30.08460 185 ASP M N 1
ATOM 1311 C CA . ASP A 1 185 ? 12.00193 6.56228 4.10657 1.000 33.57323 185 ASP M CA 1
ATOM 1312 C C . ASP A 1 185 ? 12.41865 8.01504 4.24455 1.000 29.29296 185 ASP M C 1
ATOM 1313 O O . ASP A 1 185 ? 13.11559 8.55778 3.37896 1.000 28.53933 185 ASP M O 1
ATOM 1318 N N . GLU A 1 186 ? 11.98114 8.66801 5.32118 1.000 28.40901 186 GLU M N 1
ATOM 1319 C CA . GLU A 1 186 ? 12.29165 10.07871 5.50456 1.000 25.75050 186 GLU M CA 1
ATOM 1320 C C . GLU A 1 186 ? 13.74674 10.29414 5.88172 1.000 23.13297 186 GLU M C 1
ATOM 1321 O O . GLU A 1 186 ? 14.31165 11.34262 5.54509 1.000 25.10161 186 GLU M O 1
ATOM 1327 N N . MET A 1 187 ? 14.37638 9.33198 6.57079 1.000 23.27760 187 MET M N 1
ATOM 1328 C CA . MET A 1 187 ? 15.81592 9.45128 6.76435 1.000 21.64346 187 MET M CA 1
ATOM 1329 C C . MET A 1 187 ? 16.53837 9.42562 5.42889 1.000 23.16285 187 MET M C 1
ATOM 1330 O O . MET A 1 187 ? 17.44427 10.23352 5.19774 1.000 23.43941 187 MET M O 1
ATOM 1335 N N . ASP A 1 188 ? 16.14183 8.51580 4.53534 1.000 22.96140 188 ASP M N 1
ATOM 1336 C CA . ASP A 1 188 ? 16.74106 8.48641 3.19743 1.000 24.33277 188 ASP M CA 1
ATOM 1337 C C . ASP A 1 188 ? 16.59652 9.83005 2.50427 1.000 25.56574 188 ASP M C 1
ATOM 1338 O O . ASP A 1 188 ? 17.55668 10.34706 1.92677 1.000 25.38545 188 ASP M O 1
ATOM 1343 N N . GLU A 1 189 ? 15.37807 10.38488 2.50416 1.000 24.38102 189 GLU M N 1
ATOM 1344 C CA . GLU A 1 189 ? 15.13348 11.64847 1.81833 1.000 25.94628 189 GLU M CA 1
ATOM 1345 C C . GLU A 1 189 ? 15.94200 12.79271 2.42120 1.000 23.39194 189 GLU M C 1
ATOM 1346 O O . GLU A 1 189 ? 16.46708 13.64251 1.68786 1.000 24.13797 189 GLU M O 1
ATOM 1352 N N . ALA A 1 190 ? 16.07610 12.82307 3.75134 1.000 23.51709 190 ALA M N 1
ATOM 1353 C CA . ALA A 1 190 ? 16.90448 13.84898 4.37204 1.000 25.81836 190 ALA M CA 1
ATOM 1354 C C . ALA A 1 190 ? 18.33878 13.74830 3.88330 1.000 19.75538 190 ALA M C 1
ATOM 1355 O O . ALA A 1 190 ? 19.01657 14.76846 3.71371 1.000 19.14120 190 ALA M O 1
ATOM 1357 N N . ILE A 1 191 ? 18.82240 12.52268 3.66504 1.000 21.35421 191 ILE M N 1
ATOM 1358 C CA . ILE A 1 191 ? 20.19155 12.34405 3.20420 1.000 19.67409 191 ILE M CA 1
ATOM 1359 C C . ILE A 1 191 ? 20.32338 12.85515 1.77216 1.000 20.47319 191 ILE M C 1
ATOM 1360 O O . ILE A 1 191 ? 21.27089 13.57011 1.43835 1.000 20.53458 191 ILE M O 1
ATOM 1365 N N . ILE A 1 192 ? 19.34734 12.52339 0.92565 1.000 24.11294 192 ILE M N 1
ATOM 1366 C CA . ILE A 1 192 ? 19.32355 12.99032 -0.45806 1.000 21.33240 192 ILE M CA 1
ATOM 1367 C C . ILE A 1 192 ? 19.35273 14.50866 -0.50319 1.000 22.24460 192 ILE M C 1
ATOM 1368 O O . ILE A 1 192 ? 20.09967 15.11550 -1.27854 1.000 24.63476 192 ILE M O 1
ATOM 1373 N N . GLN A 1 193 ? 18.51643 15.14685 0.31569 1.000 23.78585 193 GLN M N 1
ATOM 1374 C CA . GLN A 1 193 ? 18.39612 16.59684 0.26355 1.000 27.09141 193 GLN M CA 1
ATOM 1375 C C . GLN A 1 193 ? 19.62774 17.27940 0.83786 1.000 23.31553 193 GLN M C 1
ATOM 1376 O O . GLN A 1 193 ? 20.03047 18.34517 0.35136 1.000 28.16130 193 GLN M O 1
ATOM 1382 N N . TYR A 1 194 ? 20.23394 16.69446 1.87604 1.000 24.22783 194 TYR M N 1
ATOM 1383 C CA . TYR A 1 194 ? 21.46734 17.26472 2.41170 1.000 24.08022 194 TYR M CA 1
ATOM 1384 C C . TYR A 1 194 ? 22.57659 17.22241 1.36625 1.000 23.73514 194 TYR M C 1
ATOM 1385 O O . TYR A 1 194 ? 23.32712 18.19633 1.19242 1.000 23.40138 194 TYR M O 1
ATOM 1394 N N . ILE A 1 195 ? 22.68419 16.11355 0.63541 1.000 23.79711 195 ILE M N 1
ATOM 1395 C CA . ILE A 1 195 ? 23.76656 15.99387 -0.33621 1.000 23.01974 195 ILE M CA 1
ATOM 1396 C C . ILE A 1 195 ? 23.51503 16.91938 -1.51638 1.000 26.40100 195 ILE M C 1
ATOM 1397 O O . ILE A 1 195 ? 24.44268 17.50613 -2.07682 1.000 24.70355 195 ILE M O 1
ATOM 1402 N N . ARG A 1 196 ? 22.25632 17.08995 -1.89633 1.000 26.11642 196 ARG M N 1
ATOM 1403 C CA . ARG A 1 196 ? 21.95555 18.02673 -2.97010 1.000 27.45609 196 ARG M CA 1
ATOM 1404 C C . ARG A 1 196 ? 22.34320 19.44336 -2.58568 1.000 28.12911 196 ARG M C 1
ATOM 1405 O O . ARG A 1 196 ? 22.90589 20.19503 -3.38745 1.000 27.97228 196 ARG M O 1
ATOM 1413 N N . LYS A 1 197 ? 21.98461 19.84235 -1.36566 1.000 29.20640 197 LYS M N 1
ATOM 1414 C CA . LYS A 1 197 ? 22.21484 21.21327 -0.94337 1.000 27.50794 197 LYS M CA 1
ATOM 1415 C C . LYS A 1 197 ? 23.69623 21.45709 -0.71153 1.000 32.23547 197 LYS M C 1
ATOM 1416 O O . LYS A 1 197 ? 24.21469 22.51574 -1.07329 1.000 34.04182 197 LYS M O 1
ATOM 1422 N N . SER A 1 198 ? 24.39681 20.47870 -0.13074 1.000 26.04118 198 SER M N 1
ATOM 1423 C CA . SER A 1 198 ? 25.77655 20.69600 0.29537 1.000 27.13236 198 SER M CA 1
ATOM 1424 C C . SER A 1 198 ? 26.79133 20.47370 -0.81798 1.000 33.60568 198 SER M C 1
ATOM 1425 O O . SER A 1 198 ? 27.86187 21.09324 -0.80094 1.000 29.59692 198 SER M O 1
ATOM 1428 N N . TYR A 1 199 ? 26.50488 19.57779 -1.76159 1.000 26.87873 199 TYR M N 1
ATOM 1429 C CA . TYR A 1 199 ? 27.46143 19.21595 -2.79792 1.000 26.55881 199 TYR M CA 1
ATOM 1430 C C . TYR A 1 199 ? 26.92744 19.41283 -4.20772 1.000 26.46643 199 TYR M C 1
ATOM 1431 O O . TYR A 1 199 ? 27.64807 19.12126 -5.17121 1.000 30.68679 199 TYR M O 1
ATOM 1440 N N . ASN A 1 200 ? 25.69683 19.89555 -4.36471 1.000 28.29995 200 ASN M N 1
ATOM 1441 C CA . ASN A 1 200 ? 25.10408 20.05544 -5.69440 1.000 28.43048 200 ASN M CA 1
ATOM 1442 C C . ASN A 1 200 ? 25.09758 18.72133 -6.44071 1.000 27.77500 200 ASN M C 1
ATOM 1443 O O . ASN A 1 200 ? 25.33618 18.65762 -7.64979 1.000 27.51046 200 ASN M O 1
ATOM 1448 N N . LEU A 1 201 ? 24.83774 17.64406 -5.70024 1.000 24.20765 201 LEU M N 1
ATOM 1449 C CA . LEU A 1 201 ? 24.89101 16.27739 -6.19800 1.000 24.75356 201 LEU M CA 1
ATOM 1450 C C . LEU A 1 201 ? 23.54484 15.60971 -5.95520 1.000 25.40458 201 LEU M C 1
ATOM 1451 O O . LEU A 1 201 ? 22.99251 15.69750 -4.85036 1.000 27.08780 201 LEU M O 1
ATOM 1456 N N . MET A 1 202 ? 23.02444 14.95703 -6.98571 1.000 25.22754 202 MET M N 1
ATOM 1457 C CA . MET A 1 202 ? 21.74699 14.24965 -6.93512 1.000 27.66356 202 MET M CA 1
ATOM 1458 C C . MET A 1 202 ? 22.03247 12.75899 -6.81154 1.000 24.59643 202 MET M C 1
ATOM 1459 O O . MET A 1 202 ? 22.53004 12.15173 -7.75460 1.000 25.49157 202 MET M O 1
ATOM 1464 N N . ILE A 1 203 ? 21.71319 12.15662 -5.66730 1.000 23.53589 203 ILE M N 1
ATOM 1465 C CA . ILE A 1 203 ? 21.87026 10.71419 -5.53464 1.000 22.00517 203 ILE M CA 1
ATOM 1466 C C . ILE A 1 203 ? 20.49935 10.04947 -5.63517 1.000 27.07288 203 ILE M C 1
ATOM 1467 O O . ILE A 1 203 ? 19.44795 10.69096 -5.49559 1.000 27.25078 203 ILE M O 1
ATOM 1472 N N . GLY A 1 204 ? 20.50696 8.73604 -5.90844 1.000 24.49008 204 GLY M N 1
ATOM 1473 C CA . GLY A 1 204 ? 19.28292 7.95639 -5.97554 1.000 26.09109 204 GLY M CA 1
ATOM 1474 C C . GLY A 1 204 ? 18.94047 7.26830 -4.64700 1.000 28.99242 204 GLY M C 1
ATOM 1475 O O . GLY A 1 204 ? 19.64671 7.39160 -3.64806 1.000 23.50244 204 GLY M O 1
ATOM 1476 N N . GLU A 1 205 ? 17.81937 6.52992 -4.65614 1.000 25.78507 205 GLU M N 1
ATOM 1477 C CA . GLU A 1 205 ? 17.32578 5.88676 -3.43722 1.000 28.25637 205 GLU M CA 1
ATOM 1478 C C . GLU A 1 205 ? 18.26043 4.78546 -2.93348 1.000 27.98045 205 GLU M C 1
ATOM 1479 O O . GLU A 1 205 ? 18.43410 4.62317 -1.71270 1.000 28.09776 205 GLU M O 1
ATOM 1485 N N . ARG A 1 206 ? 18.83813 3.99882 -3.84431 1.000 27.62119 206 ARG M N 1
ATOM 1486 C CA . ARG A 1 206 ? 19.73780 2.91745 -3.44631 1.000 28.88419 206 ARG M CA 1
ATOM 1487 C C . ARG A 1 206 ? 20.93435 3.45926 -2.67988 1.000 27.96438 206 ARG M C 1
ATOM 1488 O O . ARG A 1 206 ? 21.33359 2.90243 -1.64797 1.000 27.30284 206 ARG M O 1
ATOM 1496 N N . THR A 1 207 ? 21.54342 4.52920 -3.20135 1.000 25.42316 207 THR M N 1
ATOM 1497 C CA . THR A 1 207 ? 22.70034 5.13599 -2.55128 1.000 22.73096 207 THR M CA 1
ATOM 1498 C C . THR A 1 207 ? 22.32903 5.74799 -1.20617 1.000 22.96160 207 THR M C 1
ATOM 1499 O O . THR A 1 207 ? 23.08179 5.59900 -0.23577 1.000 20.15619 207 THR M O 1
ATOM 1503 N N . ALA A 1 208 ? 21.16833 6.41421 -1.12319 1.000 19.54204 208 ALA M N 1
ATOM 1504 C CA . ALA A 1 208 ? 20.73331 7.01165 0.14312 1.000 21.06525 208 ALA M CA 1
ATOM 1505 C C . ALA A 1 208 ? 20.55268 5.95173 1.21984 1.000 21.99321 208 ALA M C 1
ATOM 1506 O O . ALA A 1 208 ? 20.96794 6.13792 2.37903 1.000 23.11118 208 ALA M O 1
ATOM 1508 N N . GLU A 1 209 ? 19.86639 4.85897 0.87448 1.000 23.83148 209 GLU M N 1
ATOM 1509 C CA . GLU A 1 209 ? 19.70626 3.74769 1.81211 1.000 24.75030 209 GLU M CA 1
ATOM 1510 C C . GLU A 1 209 ? 21.05297 3.16363 2.21537 1.000 24.11382 209 GLU M C 1
ATOM 1511 O O . GLU A 1 209 ? 21.28252 2.86721 3.39465 1.000 24.37666 209 GLU M O 1
ATOM 1517 N N . ALA A 1 210 ? 21.95995 3.00594 1.25256 1.000 21.80700 210 ALA M N 1
ATOM 1518 C CA . ALA A 1 210 ? 23.27670 2.45443 1.55026 1.000 22.19668 210 ALA M CA 1
ATOM 1519 C C . ALA A 1 210 ? 24.03823 3.35488 2.51205 1.000 23.71091 210 ALA M C 1
ATOM 1520 O O . ALA A 1 210 ? 24.73989 2.86036 3.40565 1.000 22.25132 210 ALA M O 1
ATOM 1522 N N . ILE A 1 211 ? 23.96462 4.67751 2.29749 1.000 20.76787 211 ILE M N 1
ATOM 1523 C CA . ILE A 1 211 ? 24.59054 5.63575 3.20960 1.000 22.11565 211 ILE M CA 1
ATOM 1524 C C . ILE A 1 211 ? 24.03021 5.46030 4.61414 1.000 21.50139 211 ILE M C 1
ATOM 1525 O O . ILE A 1 211 ? 24.77379 5.34632 5.59950 1.000 19.96498 211 ILE M O 1
ATOM 1530 N N . LYS A 1 212 ? 22.70371 5.45536 4.72502 1.000 19.98358 212 LYS M N 1
ATOM 1531 C CA . LYS A 1 212 ? 22.07954 5.30494 6.03917 1.000 23.27577 212 LYS M CA 1
ATOM 1532 C C . LYS A 1 212 ? 22.52994 4.01056 6.70428 1.000 21.42406 212 LYS M C 1
ATOM 1533 O O . LYS A 1 212 ? 22.88189 3.99540 7.88544 1.000 24.41386 212 LYS M O 1
ATOM 1539 N N . MET A 1 213 ? 22.55579 2.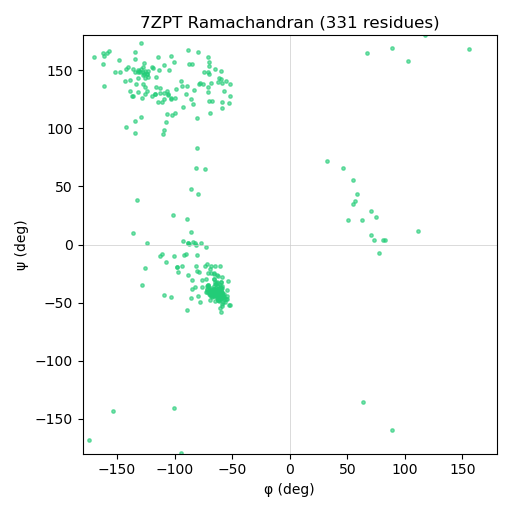91593 5.94798 1.000 22.34185 213 MET M N 1
ATOM 1540 C CA . MET A 1 213 ? 22.90250 1.63278 6.53800 1.000 26.43394 213 MET M CA 1
ATOM 1541 C C . MET A 1 213 ? 24.37807 1.57455 6.91936 1.000 28.05429 213 MET M C 1
ATOM 1542 O O . MET A 1 213 ? 24.72591 1.05975 7.98817 1.000 24.81719 213 MET M O 1
ATOM 1547 N N . GLU A 1 214 ? 25.25633 2.13820 6.07928 1.000 21.91690 214 GLU M N 1
ATOM 1548 C CA . GLU A 1 214 ? 26.69411 1.96161 6.26652 1.000 23.65621 214 GLU M CA 1
ATOM 1549 C C . GLU A 1 214 ? 27.30433 2.95986 7.25504 1.000 23.51903 214 GLU M C 1
ATOM 1550 O O . GLU A 1 214 ? 28.19900 2.58657 8.01976 1.000 24.69081 214 GLU M O 1
ATOM 1556 N N . ILE A 1 215 ? 26.87122 4.22404 7.25828 1.000 20.74307 215 ILE M N 1
ATOM 1557 C CA . ILE A 1 215 ? 27.50047 5.21954 8.12940 1.000 22.25575 215 ILE M CA 1
ATOM 1558 C C . ILE A 1 215 ? 26.46869 6.08548 8.82795 1.000 20.58861 215 ILE M C 1
ATOM 1559 O O . ILE A 1 215 ? 26.81966 7.07817 9.47587 1.000 22.71886 215 ILE M O 1
ATOM 1564 N N . GLY A 1 216 ? 25.19833 5.70165 8.72661 1.000 22.13913 216 GLY M N 1
ATOM 1565 C CA . GLY A 1 216 ? 24.14924 6.48259 9.33990 1.000 18.82491 216 GLY M CA 1
ATOM 1566 C C . GLY A 1 216 ? 24.11331 6.31484 10.84850 1.000 22.62467 216 GLY M C 1
ATOM 1567 O O . GLY A 1 216 ? 24.44510 5.26765 11.39307 1.000 23.67954 216 GLY M O 1
ATOM 1568 N N . SER A 1 217 ? 23.71132 7.38045 11.52239 1.000 21.47642 217 SER M N 1
ATOM 1569 C CA . SER A 1 217 ? 23.54727 7.37638 12.97299 1.000 22.95905 217 SER M CA 1
ATOM 1570 C C . SER A 1 217 ? 22.68271 8.55528 13.36639 1.000 22.67148 217 SER M C 1
ATOM 1571 O O . SER A 1 217 ? 22.47362 9.48641 12.58464 1.000 22.97095 217 SER M O 1
ATOM 1574 N N . ALA A 1 218 ? 22.19445 8.49525 14.61410 1.000 21.57958 218 ALA M N 1
ATOM 1575 C CA . ALA A 1 218 ? 21.34947 9.51578 15.21366 1.000 23.82471 218 ALA M CA 1
ATOM 1576 C C . ALA A 1 218 ? 22.14489 10.58634 15.93441 1.000 26.05422 218 ALA M C 1
ATOM 1577 O O . ALA A 1 218 ? 21.56925 11.59924 16.34649 1.000 30.26655 218 ALA M O 1
ATOM 1579 N N . GLY A 1 219 ? 23.44334 10.38670 16.08377 1.000 28.81873 219 GLY M N 1
ATOM 1580 C CA . GLY A 1 219 ? 24.28848 11.27081 16.86062 1.000 34.21342 219 GLY M CA 1
ATOM 1581 C C . GLY A 1 219 ? 25.50292 10.51464 17.34301 1.000 34.22177 219 GLY M C 1
ATOM 1582 O O . GLY A 1 219 ? 25.57355 9.28433 17.26260 1.000 37.39523 219 GLY M O 1
ATOM 1583 N N . ASN A 1 220 ? 26.46585 11.27829 17.84943 1.000 39.21398 220 ASN M N 1
ATOM 1584 C CA . ASN A 1 220 ? 27.76523 10.75963 18.27088 1.000 39.50906 220 ASN M CA 1
ATOM 1585 C C . ASN A 1 220 ? 28.36432 9.80182 17.23657 1.000 38.61661 220 ASN M C 1
ATOM 1586 O O . ASN A 1 220 ? 28.51685 8.60364 17.50024 1.000 37.30165 220 ASN M O 1
ATOM 1591 N N . PRO A 1 221 ? 28.70665 10.29999 16.05498 1.000 36.06009 221 PRO M N 1
ATOM 1592 C CA . PRO A 1 221 ? 29.15812 9.41108 14.97425 1.000 32.14697 221 PRO M CA 1
ATOM 1593 C C . PRO A 1 221 ? 30.65950 9.13897 14.95165 1.000 38.40905 221 PRO M C 1
ATOM 1594 O O . PRO A 1 221 ? 31.20102 8.75340 13.90572 1.000 36.43521 221 PRO M O 1
ATOM 1598 N N . GLU A 1 222 ? 31.33881 9.31527 16.08528 1.000 35.75513 222 GLU M N 1
ATOM 1599 C CA . GLU A 1 222 ? 32.78494 9.09096 16.14770 1.000 41.13124 222 GLU M CA 1
ATOM 1600 C C . GLU A 1 222 ? 33.16067 7.66596 15.74829 1.000 32.21364 222 GLU M C 1
ATOM 1601 O O . GLU A 1 222 ? 32.69741 6.69369 16.35745 1.000 33.46578 222 GLU M O 1
ATOM 1607 N N . GLY A 1 223 ? 34.01682 7.55459 14.73307 1.000 35.51680 223 GLY M N 1
ATOM 1608 C CA . GLY A 1 223 ? 34.57583 6.28365 14.31621 1.000 33.82070 223 GLY M CA 1
ATOM 1609 C C . GLY A 1 223 ? 33.68192 5.44392 13.43865 1.000 29.07768 223 GLY M C 1
ATOM 1610 O O . GLY A 1 223 ? 34.04936 4.31390 13.11112 1.000 28.56083 223 GLY M O 1
ATOM 1611 N N . ILE A 1 224 ? 32.50914 5.95405 13.06003 1.000 26.16922 224 ILE M N 1
ATOM 1612 C CA . ILE A 1 224 ? 31.61296 5.20319 12.19188 1.000 26.97744 224 ILE M CA 1
ATOM 1613 C C . ILE A 1 224 ? 32.18393 5.15434 10.77765 1.000 27.54546 224 ILE M C 1
ATOM 1614 O O . ILE A 1 224 ? 32.16140 4.11253 10.11326 1.000 25.41033 224 ILE M O 1
ATOM 1619 N N . GLY A 1 225 ? 32.73150 6.26296 10.31025 1.000 27.29708 225 GLY M N 1
ATOM 1620 C CA . GLY A 1 225 ? 33.52054 6.27015 9.10159 1.000 29.15945 225 GLY M CA 1
ATOM 1621 C C . GLY A 1 225 ? 32.92920 7.13430 8.00710 1.000 31.07239 225 GLY M C 1
ATOM 1622 O O . GLY A 1 225 ? 31.88150 7.76391 8.15314 1.000 25.51705 225 GLY M O 1
ATOM 1623 N N . ASN A 1 226 ? 33.65219 7.14727 6.89332 1.000 23.89629 226 ASN M N 1
ATOM 1624 C CA . ASN A 1 226 ? 33.33014 7.90926 5.69952 1.000 29.50023 226 ASN M CA 1
ATOM 1625 C C . ASN A 1 226 ? 33.01551 6.94920 4.56445 1.000 31.35633 226 ASN M C 1
ATOM 1626 O O . ASN A 1 226 ? 33.39757 5.77636 4.59114 1.000 25.73628 226 ASN M O 1
ATOM 1631 N N . MET A 1 227 ? 32.34249 7.47688 3.54506 1.000 27.76166 227 MET M N 1
ATOM 1632 C CA . MET A 1 227 ? 31.87663 6.68767 2.41606 1.000 28.57668 227 MET M CA 1
ATOM 1633 C C . MET A 1 227 ? 32.08973 7.44726 1.12373 1.000 24.90236 227 MET M C 1
ATOM 1634 O O . MET A 1 227 ? 31.82402 8.65008 1.06148 1.000 26.42936 227 MET M O 1
ATOM 1639 N N . GLU A 1 228 ? 32.48535 6.73904 0.07371 1.000 24.76491 228 GLU M N 1
ATOM 1640 C CA . GLU A 1 228 ? 32.49562 7.33181 -1.25526 1.000 27.71847 228 GLU M CA 1
ATOM 1641 C C . GLU A 1 228 ? 31.14461 7.07910 -1.91432 1.000 24.57734 228 GLU M C 1
ATOM 1642 O O . GLU A 1 228 ? 30.64784 5.94950 -1.91239 1.000 25.70527 228 GLU M O 1
ATOM 1648 N N . ILE A 1 229 ? 30.52647 8.13419 -2.43960 1.000 24.25005 229 ILE M N 1
ATOM 1649 C CA . ILE A 1 229 ? 29.21832 8.01544 -3.07145 1.000 24.16343 229 ILE M CA 1
ATOM 1650 C C . ILE A 1 229 ? 29.26761 8.61120 -4.47474 1.000 27.34900 229 ILE M C 1
ATOM 1651 O O . ILE A 1 229 ? 30.09453 9.47463 -4.78795 1.000 24.78338 229 ILE M O 1
ATOM 1656 N N . ARG A 1 230 ? 28.34537 8.14696 -5.31792 1.000 24.47144 230 ARG M N 1
ATOM 1657 C CA . ARG A 1 230 ? 28.26249 8.58336 -6.70253 1.000 25.07644 230 ARG M CA 1
ATOM 1658 C C . ARG A 1 230 ? 26.86901 9.11936 -6.98273 1.000 25.57043 230 ARG M C 1
ATOM 1659 O O . ARG A 1 230 ? 25.87946 8.66122 -6.40219 1.000 24.23127 230 ARG M O 1
ATOM 1667 N N . GLY A 1 231 ? 26.80243 10.11464 -7.85636 1.000 24.52734 231 GLY M N 1
ATOM 1668 C CA . GLY A 1 231 ? 25.52284 10.66127 -8.25725 1.000 22.02281 231 GLY M CA 1
ATOM 1669 C C . GLY A 1 231 ? 25.71293 11.67825 -9.36233 1.000 24.45021 231 GLY M C 1
ATOM 1670 O O . GLY A 1 231 ? 26.79600 11.80093 -9.94190 1.000 30.46032 231 GLY M O 1
ATOM 1671 N N . ARG A 1 232 ? 24.64549 12.41351 -9.64447 1.000 23.99430 232 ARG M N 1
ATOM 1672 C CA . ARG A 1 232 ? 24.62730 13.34495 -10.76806 1.000 29.34819 232 ARG M CA 1
ATOM 1673 C C . ARG A 1 232 ? 25.05014 14.73321 -10.29951 1.000 27.41353 232 ARG M C 1
ATOM 1674 O O . ARG A 1 232 ? 24.39348 15.33088 -9.43594 1.000 24.75109 232 ARG M O 1
ATOM 1682 N N . ASP A 1 233 ? 26.14869 15.23276 -10.86218 1.000 27.35580 233 ASP M N 1
ATOM 1683 C CA . ASP A 1 233 ? 26.48545 16.64903 -10.76155 1.000 27.76886 233 ASP M CA 1
ATOM 1684 C C . ASP A 1 233 ? 25.35911 17.47923 -11.36830 1.000 31.45616 233 ASP M C 1
ATOM 1685 O O . ASP A 1 233 ? 25.09032 17.37624 -12.57024 1.000 30.81524 233 ASP M O 1
ATOM 1690 N N . LEU A 1 234 ? 24.70515 18.31237 -10.54897 1.000 26.07060 234 LEU M N 1
ATOM 1691 C CA . LEU A 1 234 ? 23.54655 19.05539 -11.04460 1.000 30.11836 234 LEU M CA 1
ATOM 1692 C C . LEU A 1 234 ? 23.92851 20.20182 -11.98511 1.000 31.27345 234 LEU M C 1
ATOM 1693 O O . LEU A 1 234 ? 23.06617 20.68765 -12.72719 1.000 34.80512 234 LEU M O 1
ATOM 1698 N N . LEU A 1 235 ? 25.18464 20.64753 -11.97348 1.000 30.56561 235 LEU M N 1
ATOM 1699 C CA . LEU A 1 235 ? 25.60811 21.68911 -12.90725 1.000 32.12575 235 LEU M CA 1
ATOM 1700 C C . LEU A 1 235 ? 25.85489 21.11947 -14.29587 1.000 34.52970 235 LEU M C 1
ATOM 1701 O O . LEU A 1 235 ? 25.36202 21.65926 -15.29321 1.000 37.09279 235 LEU M O 1
ATOM 1706 N N . THR A 1 236 ? 26.62262 20.03305 -14.37704 1.000 29.53128 236 THR M N 1
ATOM 1707 C CA . THR A 1 236 ? 27.00911 19.43043 -15.64787 1.000 31.88313 236 THR M CA 1
ATOM 1708 C C . THR A 1 236 ? 26.08892 18.30978 -16.10990 1.000 34.54294 236 THR M C 1
ATOM 1709 O O . THR A 1 236 ? 26.09651 17.97891 -17.30457 1.000 31.26369 236 THR M O 1
ATOM 1713 N N . GLY A 1 237 ? 25.29524 17.73145 -15.20826 1.000 27.44499 237 GLY M N 1
ATOM 1714 C CA . GLY A 1 237 ? 24.50513 16.55855 -15.51644 1.000 28.94275 237 GLY M CA 1
ATOM 1715 C C . GLY A 1 237 ? 25.28694 15.26698 -15.63677 1.000 33.47349 237 GLY M C 1
ATOM 1716 O O . GLY A 1 237 ? 24.69207 14.23589 -15.98059 1.000 35.57333 237 GLY M O 1
ATOM 1717 N N . LEU A 1 238 ? 26.59033 15.27848 -15.38277 1.000 29.34515 238 LEU M N 1
ATOM 1718 C CA . LEU A 1 238 ? 27.40074 14.07268 -15.49024 1.000 30.48322 238 LEU M CA 1
ATOM 1719 C C . LEU A 1 238 ? 27.66350 13.46003 -14.11894 1.000 29.65900 238 LEU M C 1
ATOM 1720 O O . LEU A 1 238 ? 27.59475 14.14641 -13.09840 1.000 29.42059 238 LEU M O 1
ATOM 1725 N N . PRO A 1 239 ? 27.96537 12.16287 -14.05839 1.000 30.58868 239 PRO M N 1
ATOM 1726 C CA . PRO A 1 239 ? 28.19329 11.52163 -12.75684 1.000 31.74587 239 PRO M CA 1
ATOM 1727 C C . PRO A 1 239 ? 29.49614 11.99237 -12.12912 1.000 31.60019 239 PRO M C 1
ATOM 1728 O O . PRO A 1 239 ? 30.45377 12.38178 -12.80312 1.000 29.35259 239 PRO M O 1
ATOM 1732 N N . LYS A 1 240 ? 29.52830 11.92212 -10.80387 1.000 25.37525 240 LYS M N 1
ATOM 1733 C CA . LYS A 1 240 ? 30.61042 12.47228 -10.00517 1.000 27.23554 240 LYS M CA 1
ATOM 1734 C C . LYS A 1 240 ? 30.70745 11.65869 -8.72118 1.000 28.48900 240 LYS M C 1
ATOM 1735 O O . LYS A 1 240 ? 29.69676 11.14313 -8.23746 1.000 26.06665 240 LYS M O 1
ATOM 1741 N N . THR A 1 241 ? 31.92230 11.52303 -8.18560 1.000 26.51006 241 THR M N 1
ATOM 1742 C CA . THR A 1 241 ? 32.14702 10.81293 -6.92553 1.000 25.36377 241 THR M CA 1
ATOM 1743 C C . THR A 1 241 ? 32.60202 11.79691 -5.85522 1.000 29.36240 241 THR M C 1
ATOM 1744 O O . THR A 1 241 ? 33.48963 12.61769 -6.10665 1.000 27.09562 241 THR M O 1
ATOM 1748 N N . ILE A 1 242 ? 32.01816 11.70164 -4.65233 1.000 27.91881 242 ILE M N 1
ATOM 1749 C CA . ILE A 1 242 ? 32.49074 12.47877 -3.51414 1.000 26.80614 242 ILE M CA 1
ATOM 1750 C C . ILE A 1 242 ? 32.58732 11.56729 -2.29935 1.000 30.51773 242 ILE M C 1
ATOM 1751 O O . ILE A 1 242 ? 32.05710 10.45335 -2.27636 1.000 29.53437 242 ILE M O 1
ATOM 1756 N N . GLU A 1 243 ? 33.28020 12.06305 -1.28436 1.000 27.79115 243 GLU M N 1
ATOM 1757 C CA . GLU A 1 243 ? 33.40088 11.39411 -0.00141 1.000 25.49120 243 GLU M CA 1
ATOM 1758 C C . GLU A 1 243 ? 32.52331 12.13262 0.99714 1.000 28.72676 243 GLU M C 1
ATOM 1759 O O . GLU A 1 243 ? 32.58828 13.35938 1.08869 1.000 29.42402 243 GLU M O 1
ATOM 1765 N N . ILE A 1 244 ? 31.68078 11.38837 1.71058 1.000 26.47742 244 ILE M N 1
ATOM 1766 C CA . ILE A 1 244 ? 30.81961 11.92267 2.76507 1.000 24.74564 244 ILE M CA 1
ATOM 1767 C C . ILE A 1 244 ? 31.14980 11.26846 4.10254 1.000 27.55618 244 ILE M C 1
ATOM 1768 O O . ILE A 1 244 ? 31.64078 10.13910 4.15569 1.000 28.40432 244 ILE M O 1
ATOM 1773 N N . SER A 1 245 ? 30.91453 12.00713 5.19003 1.000 25.53084 245 SER M N 1
ATOM 1774 C CA . SER A 1 245 ? 31.31510 11.58151 6.52183 1.000 26.48821 245 SER M CA 1
ATOM 1775 C C . SER A 1 245 ? 30.09901 11.20805 7.35416 1.000 25.11163 245 SER M C 1
ATOM 1776 O O . SER A 1 245 ? 29.00607 11.71501 7.12578 1.000 21.70797 245 SER M O 1
ATOM 1779 N N . ALA A 1 246 ? 30.31605 10.33690 8.34935 1.000 23.53209 246 ALA M N 1
ATOM 1780 C CA . ALA A 1 246 ? 29.25457 10.01620 9.30250 1.000 25.08325 246 ALA M CA 1
ATOM 1781 C C . ALA A 1 246 ? 28.78731 11.26124 10.03381 1.000 23.53260 246 ALA M C 1
ATOM 1782 O O . ALA A 1 246 ? 27.60177 11.38365 10.34837 1.000 21.70474 246 ALA M O 1
ATOM 1784 N N . GLU A 1 247 ? 29.69416 12.21809 10.26816 1.000 25.09798 247 GLU M N 1
ATOM 1785 C CA . GLU A 1 247 ? 29.31297 13.46079 10.93291 1.000 26.24130 247 GLU M CA 1
ATOM 1786 C C . GLU A 1 247 ? 28.29933 14.23907 10.10727 1.000 24.54215 247 GLU M C 1
ATOM 1787 O O . GLU A 1 247 ? 27.31050 14.76077 10.64364 1.000 25.04902 247 GLU M O 1
ATOM 1793 N N . GLU A 1 248 ? 28.52062 14.31272 8.79408 1.000 22.35707 248 GLU M N 1
ATOM 1794 C CA . GLU A 1 248 ? 27.58402 15.00198 7.92234 1.000 23.34501 248 GLU M CA 1
ATOM 1795 C C . GLU A 1 248 ? 26.24727 14.28659 7.89037 1.000 21.55407 248 GLU M C 1
ATOM 1796 O O . GLU A 1 248 ? 25.19160 14.92973 7.87359 1.000 25.53510 248 GLU M O 1
ATOM 1802 N N . VAL A 1 249 ? 26.27663 12.95204 7.83181 1.000 23.51322 249 VAL M N 1
ATOM 1803 C CA . VAL A 1 249 ? 25.03230 12.19025 7.77282 1.000 24.92293 249 VAL M CA 1
ATOM 1804 C C . VAL A 1 249 ? 24.25011 12.37118 9.05922 1.000 23.03934 249 VAL M C 1
ATOM 1805 O O . VAL A 1 249 ? 23.01909 12.50408 9.03675 1.000 19.38971 249 VAL M O 1
ATOM 1809 N N . ALA A 1 250 ? 24.94889 12.37111 10.20513 1.000 23.79643 250 ALA M N 1
ATOM 1810 C CA . ALA A 1 250 ? 24.26204 12.61378 11.47010 1.000 23.97465 250 ALA M CA 1
ATOM 1811 C C . ALA A 1 250 ? 23.58489 13.97481 11.46076 1.000 25.97602 250 ALA M C 1
ATOM 1812 O O . ALA A 1 250 ? 22.44967 14.11820 11.93456 1.000 26.46144 250 ALA M O 1
ATOM 1814 N N . GLU A 1 251 ? 24.26208 14.98976 10.91871 1.000 23.97761 251 GLU M N 1
ATOM 1815 C CA . GLU A 1 251 ? 23.65596 16.31449 10.86342 1.000 24.97671 251 GLU M CA 1
ATOM 1816 C C . GLU A 1 251 ? 22.48194 16.33126 9.88841 1.000 26.77239 251 GLU M C 1
ATOM 1817 O O . GLU A 1 251 ? 21.45559 16.97441 10.15307 1.000 27.63388 251 GLU M O 1
ATOM 1823 N N . ALA A 1 252 ? 22.60610 15.61060 8.76541 1.000 22.62301 252 ALA M N 1
ATOM 1824 C CA . ALA A 1 252 ? 21.49460 15.47436 7.82577 1.000 24.94617 252 ALA M CA 1
ATOM 1825 C C . ALA A 1 252 ? 20.26526 14.84852 8.48666 1.000 24.02063 252 ALA M C 1
ATOM 1826 O O . ALA A 1 252 ? 19.12816 15.24729 8.20211 1.000 23.63552 252 ALA M O 1
ATOM 1828 N N . LEU A 1 253 ? 20.46826 13.88443 9.38453 1.000 22.34731 253 LEU M N 1
ATOM 1829 C CA . LEU A 1 253 ? 19.35054 13.15454 9.97498 1.000 24.19934 253 LEU M CA 1
ATOM 1830 C C . LEU A 1 253 ? 18.77302 13.82322 11.21582 1.000 23.79873 253 LEU M C 1
ATOM 1831 O O . LEU A 1 253 ? 17.79870 13.30241 11.77076 1.000 22.03093 253 LEU M O 1
ATOM 1836 N N . ARG A 1 254 ? 19.31432 14.97182 11.63440 1.000 27.34253 254 ARG M N 1
ATOM 1837 C CA . ARG A 1 254 ? 18.95828 15.54766 12.93305 1.000 28.20259 254 ARG M CA 1
ATOM 1838 C C . ARG A 1 254 ? 17.46471 15.83030 13.04619 1.000 26.46453 254 ARG M C 1
ATOM 1839 O O . ARG A 1 254 ? 16.82168 15.39967 14.00402 1.000 27.77268 254 ARG M O 1
ATOM 1847 N N . ASP A 1 255 ? 16.89184 16.56039 12.08378 1.000 27.20856 255 ASP M N 1
ATOM 1848 C CA . ASP A 1 255 ? 15.47827 16.91259 12.18147 1.000 28.62108 255 ASP M CA 1
ATOM 1849 C C . ASP A 1 255 ? 14.58540 15.67408 12.21110 1.000 28.42305 255 ASP M C 1
ATOM 1850 O O . ASP A 1 255 ? 13.58188 15.64497 12.93712 1.000 26.39917 255 ASP M O 1
ATOM 1855 N N . THR A 1 256 ? 14.92030 14.64690 11.41863 1.000 23.37494 256 THR M N 1
ATOM 1856 C CA . THR A 1 256 ? 14.16062 13.39782 11.45431 1.000 22.85675 256 THR M CA 1
ATOM 1857 C C . THR A 1 256 ? 14.23097 12.75555 12.83330 1.000 25.45186 256 THR M C 1
ATOM 1858 O O . THR A 1 256 ? 13.20583 12.37719 13.42147 1.000 23.18399 256 THR M O 1
ATOM 1862 N N . VAL A 1 257 ? 15.44355 12.64707 13.37441 1.000 22.51640 257 VAL M N 1
ATOM 1863 C CA . VAL A 1 257 ? 15.63992 12.01915 14.67779 1.000 21.99035 257 VAL M CA 1
ATOM 1864 C C . VAL A 1 257 ? 14.86422 12.76692 15.74691 1.000 22.97964 257 VAL M C 1
ATOM 1865 O O . VAL A 1 257 ? 14.23171 12.16036 16.62064 1.000 24.27462 257 VAL M O 1
ATOM 1869 N N . TYR A 1 258 ? 14.88352 14.08935 15.70162 1.000 22.62044 258 TYR M N 1
ATOM 1870 C CA . TYR A 1 258 ? 14.22648 14.77875 16.80692 1.000 25.32316 258 TYR M CA 1
ATOM 1871 C C . TYR A 1 258 ? 12.71113 14.84493 16.64686 1.000 25.60345 258 TYR M C 1
ATOM 1872 O O . TYR A 1 258 ? 12.00335 14.89670 17.66089 1.000 26.66093 258 TYR M O 1
ATOM 1881 N N . ALA A 1 259 ? 12.19711 14.72879 15.42696 1.000 24.15052 259 ALA M N 1
ATOM 1882 C CA . ALA A 1 259 ? 10.76906 14.46870 15.25223 1.000 25.04005 259 ALA M CA 1
ATOM 1883 C C . ALA A 1 259 ? 10.36178 13.15412 15.90964 1.000 24.32400 259 ALA M C 1
ATOM 1884 O O . ALA A 1 259 ? 9.29251 13.06220 16.52492 1.000 23.89997 259 ALA M O 1
ATOM 1886 N N . ILE A 1 260 ? 11.19503 12.11988 15.77831 1.000 23.04008 260 ILE M N 1
ATOM 1887 C CA . ILE A 1 260 ? 10.91253 10.84715 16.43343 1.000 21.50572 260 ILE M CA 1
ATOM 1888 C C . ILE A 1 260 ? 10.97709 11.01923 17.95204 1.000 23.10565 260 ILE M C 1
ATOM 1889 O O . ILE A 1 260 ? 10.09697 10.56818 18.69411 1.000 23.53458 260 ILE M O 1
ATOM 1894 N N . VAL A 1 261 ? 11.99662 11.71991 18.43536 1.000 24.03775 261 VAL M N 1
ATOM 1895 C CA . VAL A 1 261 ? 12.07404 11.99489 19.86983 1.000 23.25570 261 VAL M CA 1
ATOM 1896 C C . VAL A 1 261 ? 10.84330 12.76426 20.34394 1.000 22.93275 261 VAL M C 1
ATOM 1897 O O . VAL A 1 261 ? 10.28258 12.47899 21.41514 1.000 23.20334 261 VAL M O 1
ATOM 1901 N N . GLU A 1 262 ? 10.38748 13.73708 19.55369 1.000 22.11879 262 GLU M N 1
ATOM 1902 C CA . GLU A 1 262 ? 9.21762 14.51664 19.95237 1.000 25.57654 262 GLU M CA 1
ATOM 1903 C C . GLU A 1 262 ? 7.96040 13.65204 20.06019 1.000 27.97102 262 GLU M C 1
ATOM 1904 O O . GLU A 1 262 ? 7.14875 13.84308 20.97899 1.000 26.01682 262 GLU M O 1
ATOM 1910 N N . SER A 1 263 ? 7.77818 12.69529 19.14222 1.000 23.59390 263 SER M N 1
ATOM 1911 C CA . SER A 1 263 ? 6.62886 11.80555 19.24583 1.000 22.79163 263 SER M CA 1
ATOM 1912 C C . SER A 1 263 ? 6.69551 10.92617 20.49148 1.000 26.42511 263 SER M C 1
ATOM 1913 O O . SER A 1 263 ? 5.65801 10.64290 21.10285 1.000 27.56074 263 SER M O 1
ATOM 1916 N N . VAL A 1 264 ? 7.89057 10.51484 20.90823 1.000 22.79339 264 VAL M N 1
ATOM 1917 C CA . VAL A 1 264 ? 8.01006 9.75610 22.14654 1.000 21.94520 264 VAL M CA 1
ATOM 1918 C C . VAL A 1 264 ? 7.60358 10.63236 23.32642 1.000 26.11161 264 VAL M C 1
ATOM 1919 O O . VAL A 1 264 ? 6.80425 10.22189 24.17457 1.000 25.71965 264 VAL M O 1
ATOM 1923 N N . LYS A 1 265 ? 8.13954 11.85727 23.38627 1.000 24.63932 265 LYS M N 1
ATOM 1924 C CA . LYS A 1 265 ? 7.79765 12.77775 24.47316 1.000 30.31515 265 LYS M CA 1
ATOM 1925 C C . LYS A 1 265 ? 6.30715 13.10390 24.48184 1.000 29.78569 265 LYS M C 1
ATOM 1926 O O . LYS A 1 265 ? 5.67931 13.15552 25.54732 1.000 28.74211 265 LYS M O 1
ATOM 1932 N N . ASN A 1 266 ? 5.73544 13.37789 23.30866 1.000 26.52853 266 ASN M N 1
ATOM 1933 C CA . ASN A 1 266 ? 4.31625 13.71867 23.23277 1.000 27.69711 266 ASN M CA 1
ATOM 1934 C C . ASN A 1 266 ? 3.44523 12.58336 23.74579 1.000 29.06208 266 ASN M C 1
ATOM 1935 O O . ASN A 1 266 ? 2.44256 12.82153 24.43369 1.000 30.60937 266 ASN M O 1
ATOM 1940 N N . THR A 1 267 ? 3.82694 11.33766 23.45356 1.000 25.37897 267 THR M N 1
ATOM 1941 C CA . THR A 1 267 ? 3.08357 10.20719 23.99605 1.000 26.21187 267 THR M CA 1
ATOM 1942 C C . THR A 1 267 ? 3.22207 10.13035 25.51061 1.000 28.23040 267 THR M C 1
ATOM 1943 O O . THR A 1 267 ? 2.23125 9.90228 26.20939 1.000 30.23077 267 THR M O 1
ATOM 1947 N N . LEU A 1 268 ? 4.43842 10.31312 26.03211 1.000 28.33898 268 LEU M N 1
ATOM 1948 C CA . LEU A 1 268 ? 4.63924 10.30863 27.48034 1.000 26.28838 268 LEU M CA 1
ATOM 1949 C C . LEU A 1 268 ? 3.80517 11.39384 28.15745 1.000 30.74000 268 LEU M C 1
ATOM 1950 O O . LEU A 1 268 ? 3.19353 11.15751 29.20771 1.000 30.80486 268 LEU M O 1
ATOM 1955 N N . GLU A 1 269 ? 3.74270 12.58445 27.55661 1.000 27.92549 269 GLU M N 1
ATOM 1956 C CA . GLU A 1 269 ? 2.95492 13.67130 28.13419 1.000 29.17308 269 GLU M CA 1
ATOM 1957 C C . GLU A 1 269 ? 1.46046 13.36925 28.20619 1.000 33.05649 269 GLU M C 1
ATOM 1958 O O . GLU A 1 269 ? 0.77745 13.94121 29.05665 1.000 32.47741 269 GLU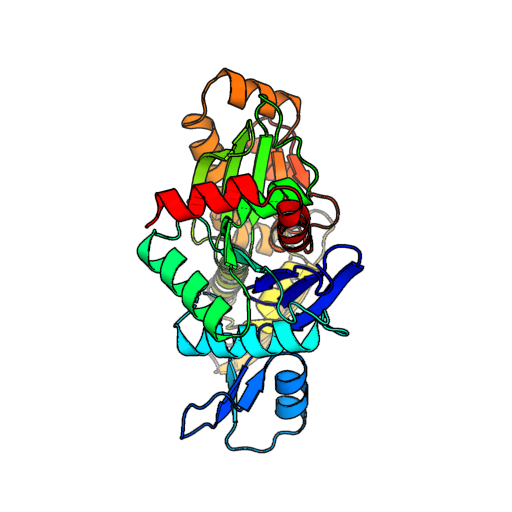 M O 1
ATOM 1964 N N . LYS A 1 270 ? 0.93098 12.51042 27.34129 1.000 30.29659 270 LYS M N 1
ATOM 1965 C CA . LYS A 1 270 ? -0.48170 12.16113 27.38003 1.000 33.57513 270 LYS M CA 1
ATOM 1966 C C . LYS A 1 270 ? -0.75849 10.92325 28.22667 1.000 33.95861 270 LYS M C 1
ATOM 1967 O O . LYS A 1 270 ? -1.91127 10.48782 28.31815 1.000 35.01719 270 LYS M O 1
ATOM 1973 N N . THR A 1 271 ? 0.25657 10.36999 28.85842 1.000 29.44885 271 THR M N 1
ATOM 1974 C CA . THR A 1 271 ? 0.24279 9.06902 29.49951 1.000 27.50191 271 THR M CA 1
ATOM 1975 C C . THR A 1 271 ? -0.11533 9.24286 30.97868 1.000 29.38154 271 THR M C 1
ATOM 1976 O O . THR A 1 271 ? 0.37785 10.17260 31.61705 1.000 29.08131 271 THR M O 1
ATOM 1980 N N . PRO A 1 272 ? -0.98061 8.40573 31.55838 1.000 26.92115 272 PRO M N 1
ATOM 1981 C CA . PRO A 1 272 ? -1.26355 8.50033 33.01545 1.000 32.66087 272 PRO M CA 1
ATOM 1982 C C . PRO A 1 272 ? 0.00641 8.39853 33.83508 1.000 28.31395 272 PRO M C 1
ATOM 1983 O O . PRO A 1 272 ? 0.87999 7.57054 33.54238 1.000 29.13385 272 PRO M O 1
ATOM 1987 N N . PRO A 1 273 ? 0.12147 9.18525 34.91065 1.000 34.72510 273 PRO M N 1
ATOM 1988 C CA . PRO A 1 273 ? 1.39978 9.25054 35.63630 1.000 30.92925 273 PRO M CA 1
ATOM 1989 C C . PRO A 1 273 ? 1.92848 7.90815 36.08976 1.000 27.16624 273 PRO M C 1
ATOM 1990 O O . PRO A 1 273 ? 3.13947 7.68352 36.02127 1.000 31.50445 273 PRO M O 1
ATOM 1994 N N . GLU A 1 274 ? 1.06991 6.99544 36.54687 1.000 28.51991 274 GLU M N 1
ATOM 1995 C CA . GLU A 1 274 ? 1.59495 5.72653 37.04401 1.000 26.74863 274 GLU M CA 1
ATOM 1996 C C . GLU A 1 274 ? 2.12743 4.85506 35.90669 1.000 30.44596 274 GLU M C 1
ATOM 1997 O O . GLU A 1 274 ? 3.12433 4.14125 36.07302 1.000 30.33106 274 GLU M O 1
ATOM 2003 N N . LEU A 1 275 ? 1.48934 4.90330 34.73730 1.000 29.49603 275 LEU M N 1
ATOM 2004 C CA . LEU A 1 275 ? 2.02789 4.15924 33.60321 1.000 28.55014 275 LEU M CA 1
ATOM 2005 C C . LEU A 1 275 ? 3.34196 4.76501 33.12020 1.000 29.50680 275 LEU M C 1
ATOM 2006 O O . LEU A 1 275 ? 4.30710 4.03525 32.86182 1.000 28.23294 275 LEU M O 1
ATOM 2011 N N . ALA A 1 276 ? 3.40982 6.09749 33.00843 1.000 32.35190 276 ALA M N 1
ATOM 2012 C CA . ALA A 1 276 ? 4.68186 6.72930 32.65338 1.000 30.55343 276 ALA M CA 1
ATOM 2013 C C . ALA A 1 276 ? 5.75820 6.40101 33.68594 1.000 32.11304 276 ALA M C 1
ATOM 2014 O O . ALA A 1 276 ? 6.92029 6.15975 33.33761 1.000 30.43950 276 ALA M O 1
ATOM 2016 N N . ALA A 1 277 ? 5.38105 6.35426 34.96936 1.000 31.19638 277 ALA M N 1
ATOM 2017 C CA . ALA A 1 277 ? 6.31606 5.91830 36.00217 1.000 27.41538 277 ALA M CA 1
ATOM 2018 C C . ALA A 1 277 ? 6.82381 4.50135 35.75448 1.000 27.60351 277 ALA M C 1
ATOM 2019 O O . ALA A 1 277 ? 8.01543 4.22449 35.95128 1.000 33.18686 277 ALA M O 1
ATOM 2021 N N . ASP A 1 278 ? 5.93794 3.57959 35.34993 1.000 25.35811 278 ASP M N 1
ATOM 2022 C CA . ASP A 1 278 ? 6.36371 2.20097 35.08121 1.000 29.49299 278 ASP M CA 1
ATOM 2023 C C . ASP A 1 278 ? 7.34461 2.13740 33.92137 1.000 30.48781 278 ASP M C 1
ATOM 2024 O O . ASP A 1 278 ? 8.24058 1.28380 33.89727 1.000 32.01552 278 ASP M O 1
ATOM 2029 N N . ILE A 1 279 ? 7.12397 2.96810 32.90853 1.000 28.77362 279 ILE M N 1
ATOM 2030 C CA . ILE A 1 279 ? 7.99391 2.93237 31.73848 1.000 28.06142 279 ILE M CA 1
ATOM 2031 C C . ILE A 1 279 ? 9.37101 3.46791 32.09208 1.000 33.80368 279 ILE M C 1
ATOM 2032 O O . ILE A 1 279 ? 10.39606 2.89944 31.69008 1.000 33.09498 279 ILE M O 1
ATOM 2037 N N . MET A 1 280 ? 9.41747 4.56954 32.85403 1.000 33.11943 280 MET M N 1
ATOM 2038 C CA . MET A 1 280 ? 10.69639 5.10074 33.31686 1.000 36.41489 280 MET M CA 1
ATOM 2039 C C . MET A 1 280 ? 11.50213 4.02868 34.03087 1.000 37.62939 280 MET M C 1
ATOM 2040 O O . MET A 1 280 ? 12.73888 4.01534 33.96304 1.000 36.85438 280 MET M O 1
ATOM 2045 N N . ASP A 1 281 ? 10.81074 3.09882 34.68198 1.000 41.61092 281 ASP M N 1
ATOM 2046 C CA . ASP A 1 281 ? 11.46748 2.02940 35.41565 1.000 42.10452 281 ASP M CA 1
ATOM 2047 C C . ASP A 1 281 ? 11.94965 0.91355 34.49705 1.000 39.07652 281 ASP M C 1
ATOM 2048 O O . ASP A 1 281 ? 13.07179 0.42254 34.66014 1.000 45.91950 281 ASP M O 1
ATOM 2053 N N . ARG A 1 282 ? 11.12291 0.49189 33.53134 1.000 35.82194 282 ARG M N 1
ATOM 2054 C CA . ARG A 1 282 ? 11.44840 -0.67210 32.71434 1.000 35.33332 282 ARG M CA 1
ATOM 2055 C C . ARG A 1 282 ? 12.08218 -0.32204 31.37322 1.000 32.52184 282 ARG M C 1
ATOM 2056 O O . ARG A 1 282 ? 12.79370 -1.15645 30.81350 1.000 35.84374 282 ARG M O 1
ATOM 2064 N N . GLY A 1 283 ? 11.85637 0.87504 30.85197 1.000 32.31526 283 GLY M N 1
ATOM 2065 C CA . GLY A 1 283 ? 12.51259 1.26631 29.62131 1.000 27.77548 283 GLY M CA 1
ATOM 2066 C C . GLY A 1 283 ? 11.58797 1.19347 28.41491 1.000 28.28800 283 GLY M C 1
ATOM 2067 O O . GLY A 1 283 ? 10.56024 0.50872 28.40819 1.000 30.36053 283 GLY M O 1
ATOM 2068 N N . ILE A 1 284 ? 11.96343 1.93936 27.39021 1.000 23.15727 284 ILE M N 1
ATOM 2069 C CA . ILE A 1 284 ? 11.26605 1.98137 26.11438 1.000 23.72756 284 ILE M CA 1
ATOM 2070 C C . ILE A 1 284 ? 11.95875 0.99039 25.19369 1.000 23.45379 284 ILE M C 1
ATOM 2071 O O . ILE A 1 284 ? 13.19001 0.87068 25.22891 1.000 26.12378 284 ILE M O 1
ATOM 2076 N N . VAL A 1 285 ? 11.18702 0.26491 24.38017 1.000 18.50374 285 VAL M N 1
ATOM 2077 C CA . VAL A 1 285 ? 11.74372 -0.73291 23.46367 1.000 19.31528 285 VAL M CA 1
ATOM 2078 C C . VAL A 1 285 ? 11.53515 -0.25110 22.02912 1.000 20.92593 285 VAL M C 1
ATOM 2079 O O . VAL A 1 285 ? 10.41849 0.13286 21.65122 1.000 19.48331 285 VAL M O 1
ATOM 2083 N N . LEU A 1 286 ? 12.60261 -0.27581 21.23268 1.000 24.67430 286 LEU M N 1
ATOM 2084 C CA . LEU A 1 286 ? 12.54574 0.12689 19.82879 1.000 20.58693 286 LEU M CA 1
ATOM 2085 C C . LEU A 1 286 ? 12.42265 -1.11095 18.94785 1.000 22.51996 286 LEU M C 1
ATOM 2086 O O . LEU A 1 286 ? 13.14522 -2.09446 19.15438 1.000 24.71149 286 LEU M O 1
ATOM 2091 N N . THR A 1 287 ? 11.49753 -1.07107 17.97641 1.000 24.37906 287 THR M N 1
ATOM 2092 C CA . THR A 1 287 ? 11.36800 -2.13712 16.98587 1.000 23.19435 287 THR M CA 1
ATOM 2093 C C . THR A 1 287 ? 11.35377 -1.54699 15.57861 1.000 22.23571 287 THR M C 1
ATOM 2094 O O . THR A 1 287 ? 11.31972 -0.32715 15.38108 1.000 21.05913 287 THR M O 1
ATOM 2098 N N . GLY A 1 288 ? 11.37092 -2.43827 14.58850 1.000 21.40371 288 GLY M N 1
ATOM 2099 C CA . GLY A 1 288 ? 11.34494 -2.03283 13.19766 1.000 21.37087 288 GLY M CA 1
ATOM 2100 C C . GLY A 1 288 ? 12.73577 -1.79239 12.63586 1.000 27.08528 288 GLY M C 1
ATOM 2101 O O . GLY A 1 288 ? 13.74027 -1.74244 13.34889 1.000 25.96173 288 GLY M O 1
ATOM 2102 N N . GLY A 1 289 ? 12.79214 -1.64128 11.31158 1.000 24.79275 289 GLY M N 1
ATOM 2103 C CA . GLY A 1 289 ? 14.07812 -1.41831 10.67268 1.000 28.48469 289 GLY M CA 1
ATOM 2104 C C . GLY A 1 289 ? 14.72508 -0.11682 11.09288 1.000 30.11167 289 GLY M C 1
ATOM 2105 O O . GLY A 1 289 ? 15.96046 -0.03555 11.21112 1.000 28.03240 289 GLY M O 1
ATOM 2106 N N . GLY A 1 290 ? 13.91006 0.91169 11.34700 1.000 27.66115 290 GLY M N 1
ATOM 2107 C CA . GLY A 1 290 ? 14.44510 2.18956 11.77952 1.000 24.74042 290 GLY M CA 1
ATOM 2108 C C . GLY A 1 290 ? 15.05300 2.16328 13.16144 1.000 27.01918 290 GLY M C 1
ATOM 2109 O O . GLY A 1 290 ? 15.82369 3.06306 13.50059 1.000 26.25741 290 GLY M O 1
ATOM 2110 N N . ALA A 1 291 ? 14.72834 1.15304 13.97319 1.000 23.41348 291 ALA M N 1
ATOM 2111 C CA . ALA A 1 291 ? 15.37786 1.02109 15.27387 1.000 28.16721 291 ALA M CA 1
ATOM 2112 C C . ALA A 1 291 ? 16.87171 0.74183 15.15931 1.000 29.62044 291 ALA M C 1
ATOM 2113 O O . ALA A 1 291 ? 17.60407 0.90886 16.14883 1.000 28.49215 291 ALA M O 1
ATOM 2115 N N . LEU A 1 292 ? 17.33452 0.29007 13.99931 1.000 28.29131 292 LEU M N 1
ATOM 2116 C CA . LEU A 1 292 ? 18.74396 -0.03729 13.83218 1.000 28.81301 292 LEU M CA 1
ATOM 2117 C C . LEU A 1 292 ? 19.62133 1.17568 13.58003 1.000 27.45873 292 LEU M C 1
ATOM 2118 O O . LEU A 1 292 ? 20.85304 1.02814 13.57782 1.000 26.60444 292 LEU M O 1
ATOM 2123 N N . LEU A 1 293 ? 19.03795 2.35056 13.35281 1.000 24.14055 293 LEU M N 1
ATOM 2124 C CA . LEU A 1 293 ? 19.85222 3.54288 13.16478 1.000 21.36262 293 LEU M CA 1
ATOM 2125 C C . LEU A 1 293 ? 20.82781 3.68356 14.32052 1.000 25.42533 293 LEU M C 1
ATOM 2126 O O . LEU A 1 293 ? 20.41983 3.72966 15.48519 1.000 20.37667 293 LEU M O 1
ATOM 2131 N N . ARG A 1 294 ? 22.12379 3.72237 14.00262 1.000 21.67308 294 ARG M N 1
ATOM 2132 C CA . ARG A 1 294 ? 23.14747 3.75040 15.04699 1.000 24.00379 294 ARG M CA 1
ATOM 2133 C C . ARG A 1 294 ? 22.88672 4.86177 16.05235 1.000 25.57504 294 ARG M C 1
ATOM 2134 O O . ARG A 1 294 ? 22.65656 6.01791 15.67932 1.000 24.53531 294 ARG M O 1
ATOM 2142 N N . ASN A 1 295 ? 22.87832 4.48312 17.33701 1.000 24.53498 295 ASN M N 1
ATOM 2143 C CA . ASN A 1 295 ? 22.77017 5.37510 18.49068 1.000 24.75920 295 ASN M CA 1
ATOM 2144 C C . ASN A 1 295 ? 21.39784 6.00777 18.66229 1.000 24.98031 295 ASN M C 1
ATOM 2145 O O . ASN A 1 295 ? 21.25432 6.89857 19.50764 1.000 25.84868 295 ASN M O 1
ATOM 2150 N N . LEU A 1 296 ? 20.38611 5.59957 17.89310 1.000 22.87051 296 LEU M N 1
ATOM 2151 C CA . LEU A 1 296 ? 19.06234 6.18276 18.10625 1.000 21.72492 296 LEU M CA 1
ATOM 2152 C C . LEU A 1 296 ? 18.57029 5.88614 19.51855 1.000 24.57335 296 LEU M C 1
ATOM 2153 O O . LEU A 1 296 ? 17.97131 6.75102 20.17162 1.000 22.72958 296 LEU M O 1
ATOM 2158 N N . ASP A 1 297 ? 18.83785 4.67891 20.01647 1.000 23.08702 297 ASP M N 1
ATOM 2159 C CA . ASP A 1 297 ? 18.42756 4.35167 21.38372 1.000 25.16690 297 ASP M CA 1
ATOM 2160 C C . ASP A 1 297 ? 19.06455 5.29946 22.39975 1.000 25.52739 297 ASP M C 1
ATOM 2161 O O . ASP A 1 297 ? 18.38887 5.78983 23.32561 1.000 23.80094 297 ASP M O 1
ATOM 2166 N N . LYS A 1 298 ? 20.35380 5.60115 22.21832 1.000 26.33181 298 LYS M N 1
ATOM 2167 C CA . LYS A 1 298 ? 21.05519 6.50182 23.12493 1.000 25.77444 298 LYS M CA 1
ATOM 2168 C C . LYS A 1 298 ? 20.49275 7.91234 23.05227 1.000 25.97665 298 LYS M C 1
ATOM 2169 O O . LYS A 1 298 ? 20.37135 8.59271 24.07896 1.000 25.45300 298 LYS M O 1
ATOM 2175 N N . VAL A 1 299 ? 20.12804 8.36748 21.85151 1.000 24.30671 299 VAL M N 1
ATOM 2176 C CA . VAL A 1 299 ? 19.60226 9.72137 21.69691 1.000 24.12406 299 VAL M CA 1
ATOM 2177 C C . VAL A 1 299 ? 18.22545 9.84488 22.33456 1.000 26.40453 299 VAL M C 1
ATOM 2178 O O . VAL A 1 299 ? 17.94878 10.80167 23.06579 1.000 26.94639 299 VAL M O 1
ATOM 2182 N N . ILE A 1 300 ? 17.32818 8.90015 22.04492 1.000 24.25386 300 ILE M N 1
ATOM 2183 C CA . ILE A 1 300 ? 16.01339 8.92581 22.68407 1.000 23.57540 300 ILE M CA 1
ATOM 2184 C C . ILE A 1 300 ? 16.15787 8.79646 24.19010 1.000 28.30151 300 ILE M C 1
ATOM 2185 O O . ILE A 1 300 ? 15.42519 9.43246 24.96245 1.000 27.71324 300 ILE M O 1
ATOM 2190 N N . SER A 1 301 ? 17.08593 7.95478 24.63687 1.000 26.49525 301 SER M N 1
ATOM 2191 C CA . SER A 1 301 ? 17.28686 7.81270 26.07650 1.000 24.40498 301 SER M CA 1
ATOM 2192 C C . SER A 1 301 ? 17.74059 9.13100 26.67848 1.000 28.70526 301 SER M C 1
ATOM 2193 O O . SER A 1 301 ? 17.19466 9.59197 27.68711 1.000 29.94062 301 SER M O 1
ATOM 2196 N N . GLN A 1 302 ? 18.72796 9.76636 26.04386 1.000 28.20716 302 GLN M N 1
ATOM 2197 C CA . GLN A 1 302 ? 19.26623 11.02679 26.54287 1.000 30.61860 302 GLN M CA 1
ATOM 2198 C C . GLN A 1 302 ? 18.20972 12.12368 26.56804 1.000 31.35125 302 GLN M C 1
ATOM 2199 O O . GLN A 1 302 ? 18.17890 12.94049 27.49262 1.000 30.62779 302 GLN M O 1
ATOM 2205 N N . GLU A 1 303 ? 17.33236 12.16529 25.56767 1.000 31.85420 303 GLU M N 1
ATOM 2206 C CA . GLU A 1 303 ? 16.36609 13.25730 25.49554 1.000 31.12859 303 GLU M CA 1
ATOM 2207 C C . GLU A 1 303 ? 15.15385 13.05249 26.38789 1.000 32.16727 303 GLU M C 1
ATOM 2208 O O . GLU A 1 303 ? 14.43506 14.01841 26.64854 1.000 36.32418 303 GLU M O 1
ATOM 2214 N N . THR A 1 304 ? 14.89076 11.82583 26.83017 1.000 31.01864 304 THR M N 1
ATOM 2215 C CA . THR A 1 304 ? 13.74379 11.52442 27.67325 1.000 32.90765 304 THR M CA 1
ATOM 2216 C C . THR A 1 304 ? 14.11859 11.15409 29.10329 1.000 33.56792 304 THR M C 1
ATOM 2217 O O . THR A 1 304 ? 13.22298 11.03947 29.94653 1.000 33.69060 304 THR M O 1
ATOM 2221 N N . ASP A 1 305 ? 15.40769 10.97240 29.39780 1.000 33.66262 305 ASP M N 1
ATOM 2222 C CA . ASP A 1 305 ? 15.87103 10.46006 30.69535 1.000 35.05141 305 ASP M CA 1
ATOM 2223 C C . ASP A 1 305 ? 15.21721 9.12641 31.04238 1.000 36.00213 305 ASP M C 1
ATOM 2224 O O . ASP A 1 305 ? 14.93551 8.83773 32.20508 1.000 34.99446 305 ASP M O 1
ATOM 2229 N N . MET A 1 306 ? 14.97907 8.3029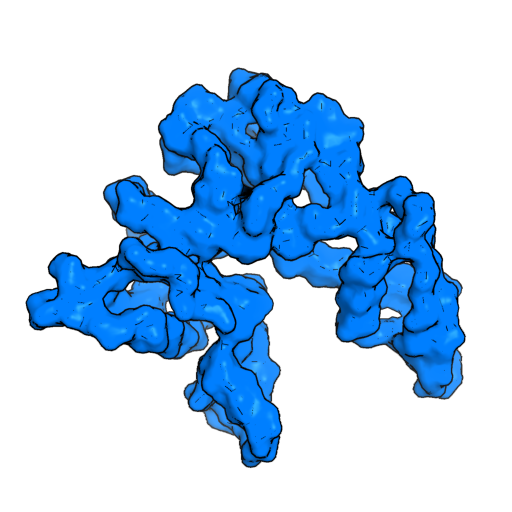5 30.03263 1.000 35.44939 306 MET M N 1
ATOM 2230 C CA . MET A 1 306 ? 14.38017 6.99495 30.18175 1.000 33.04722 306 MET M CA 1
ATOM 2231 C C . MET A 1 306 ? 15.29895 5.94240 29.57979 1.000 30.48055 306 MET M C 1
ATOM 2232 O O . MET A 1 306 ? 15.97075 6.21270 28.57644 1.000 27.18368 306 MET M O 1
ATOM 2237 N N . PRO A 1 307 ? 15.33753 4.73863 30.15006 1.000 30.50706 307 PRO M N 1
ATOM 2238 C CA . PRO A 1 307 ? 16.05157 3.64781 29.48911 1.000 27.60983 307 PRO M CA 1
ATOM 2239 C C . PRO A 1 307 ? 15.41305 3.34099 28.14115 1.000 26.38145 307 PRO M C 1
ATOM 2240 O O . PRO A 1 307 ? 14.18693 3.34397 27.98804 1.000 24.99389 307 PRO M O 1
ATOM 2244 N N . VAL A 1 308 ? 16.25697 3.07893 27.15647 1.000 25.10352 308 VAL M N 1
ATOM 2245 C CA . VAL A 1 308 ? 15.78831 2.72014 25.81917 1.000 24.29624 308 VAL M CA 1
ATOM 2246 C C . VAL A 1 308 ? 16.62578 1.54987 25.33079 1.000 27.32945 308 VAL M C 1
ATOM 2247 O O . VAL A 1 308 ? 17.86035 1.60943 25.36682 1.000 27.02153 308 VAL M O 1
ATOM 2251 N N . ILE A 1 309 ? 15.97045 0.47925 24.88718 1.000 22.40186 309 ILE M N 1
ATOM 2252 C CA . ILE A 1 309 ? 16.70347 -0.62841 24.29822 1.000 23.26615 309 ILE M CA 1
ATOM 2253 C C . ILE A 1 309 ? 16.09987 -0.98713 22.94614 1.000 26.34186 309 ILE M C 1
ATOM 2254 O O . ILE A 1 309 ? 14.90614 -0.78909 22.68579 1.000 23.91369 309 ILE M O 1
ATOM 2259 N N . VAL A 1 310 ? 16.94173 -1.50677 22.07662 1.000 24.09373 310 VAL M N 1
ATOM 2260 C CA . VAL A 1 310 ? 16.45747 -2.07446 20.82678 1.000 23.00496 310 VAL M CA 1
ATOM 2261 C C . VAL A 1 310 ? 15.99648 -3.49480 21.09827 1.000 24.58991 310 VAL M C 1
ATOM 2262 O O . VAL A 1 310 ? 16.68400 -4.27242 21.77624 1.000 23.51941 310 VAL M O 1
ATOM 2266 N N . ALA A 1 311 ? 14.81754 -3.82714 20.60218 1.000 22.24395 311 ALA M N 1
ATOM 2267 C CA . ALA A 1 311 ? 14.26580 -5.15017 20.83137 1.000 25.60729 311 ALA M CA 1
ATOM 2268 C C . ALA A 1 311 ? 15.18512 -6.22322 20.26192 1.000 28.18015 311 ALA M C 1
ATOM 2269 O O . ALA A 1 311 ? 15.92718 -5.99672 19.29945 1.000 24.12656 311 ALA M O 1
ATOM 2271 N N . GLU A 1 312 ? 15.16857 -7.38500 20.90611 1.000 29.67303 312 GLU M N 1
ATOM 2272 C CA . GLU A 1 312 ? 15.66638 -8.58788 20.26171 1.000 34.45152 312 GLU M CA 1
ATOM 2273 C C . GLU A 1 312 ? 14.85871 -8.82860 18.99183 1.000 31.65013 312 GLU M C 1
ATOM 2274 O O . GLU A 1 312 ? 13.63382 -8.66184 18.98101 1.000 35.06141 312 GLU M O 1
ATOM 2280 N N . ASN A 1 313 ? 15.53587 -9.21791 17.93173 1.000 33.60519 313 ASN M N 1
ATOM 2281 C CA . ASN A 1 313 ? 14.83617 -9.51339 16.68565 1.000 32.58314 313 ASN M CA 1
ATOM 2282 C C . ASN A 1 313 ? 13.96164 -8.35497 16.19979 1.000 28.29308 313 ASN M C 1
ATOM 2283 O O . ASN A 1 313 ? 12.76048 -8.55459 15.97650 1.000 29.60989 313 ASN M O 1
ATOM 2288 N N . PRO A 1 314 ? 14.50317 -7.14487 16.01810 1.000 27.67365 314 PRO M N 1
ATOM 2289 C CA . PRO A 1 314 ? 13.61635 -5.98890 15.76764 1.000 29.06519 314 PRO M CA 1
ATOM 2290 C C . PRO A 1 314 ? 12.86256 -6.05940 14.44892 1.000 26.63693 314 PRO M C 1
ATOM 2291 O O . PRO A 1 314 ? 11.78690 -5.45564 14.32741 1.000 23.79156 314 PRO M O 1
ATOM 2295 N N . LEU A 1 315 ? 13.38533 -6.77836 13.45003 1.000 23.70024 315 LEU M N 1
ATOM 2296 C CA . LEU A 1 315 ? 12.69263 -6.86162 12.16785 1.000 28.39523 315 LEU M CA 1
ATOM 2297 C C . LEU A 1 315 ? 11.53517 -7.84926 12.18014 1.000 27.77085 315 LEU M C 1
ATOM 2298 O O . LEU A 1 315 ? 10.62509 -7.73570 11.34240 1.000 28.71277 315 LEU M O 1
ATOM 2303 N N . ASP A 1 316 ? 11.56559 -8.82605 13.08326 1.000 28.14615 316 ASP M N 1
ATOM 2304 C CA . ASP A 1 316 ? 10.58765 -9.90283 13.14989 1.000 28.84900 316 ASP M CA 1
ATOM 2305 C C . ASP A 1 316 ? 9.53348 -9.68420 14.24061 1.000 26.86589 316 ASP M C 1
ATOM 2306 O O . ASP A 1 316 ? 8.55176 -10.43326 14.27124 1.000 25.23977 316 ASP M O 1
ATOM 2311 N N . CYS A 1 317 ? 9.70790 -8.68633 15.12823 1.000 24.88944 317 CYS M N 1
ATOM 2312 C CA . CYS A 1 317 ? 8.80968 -8.52945 16.28508 1.000 28.22145 317 CYS M CA 1
ATOM 2313 C C . CYS A 1 317 ? 7.34375 -8.45300 15.89042 1.000 27.43001 317 CYS M C 1
ATOM 2314 O O . CYS A 1 317 ? 6.48976 -9.08464 16.52219 1.000 25.61324 317 CYS M O 1
ATOM 2317 N N . VAL A 1 318 ? 7.02213 -7.64302 14.88086 1.000 26.04476 318 VAL M N 1
ATOM 2318 C CA . VAL A 1 318 ? 5.61507 -7.45771 14.52645 1.000 27.27082 318 VAL M CA 1
ATOM 2319 C C . VAL A 1 318 ? 4.99657 -8.77560 14.06729 1.000 23.35273 318 VAL M C 1
ATOM 2320 O O . VAL A 1 318 ? 3.89557 -9.14365 14.48893 1.000 24.94405 318 VAL M O 1
ATOM 2324 N N . ALA A 1 319 ? 5.69412 -9.51277 13.19718 1.000 26.59116 319 ALA M N 1
ATOM 2325 C CA . ALA A 1 319 ? 5.15926 -10.78370 12.71823 1.000 26.02060 319 ALA M CA 1
ATOM 2326 C C . ALA A 1 319 ? 5.02721 -11.79937 13.84790 1.000 28.02068 319 ALA M C 1
ATOM 2327 O O . ALA A 1 319 ? 4.02975 -12.52834 13.93083 1.000 23.50789 319 ALA M O 1
ATOM 2329 N N . ILE A 1 320 ? 6.04007 -11.89429 14.70706 1.000 26.15267 320 ILE M N 1
ATOM 2330 C CA . ILE A 1 320 ? 5.93648 -12.78725 15.86229 1.000 27.24332 320 ILE M CA 1
ATOM 2331 C C . ILE A 1 320 ? 4.74335 -12.40502 16.73738 1.000 26.02188 320 ILE M C 1
ATOM 2332 O O . ILE A 1 320 ? 3.96880 -13.26880 17.17171 1.000 25.62138 320 ILE M O 1
ATOM 2337 N N . GLY A 1 321 ? 4.57773 -11.11159 17.01489 1.000 23.72495 321 GLY M N 1
ATOM 2338 C CA . GLY A 1 321 ? 3.44889 -10.68595 17.82891 1.000 24.98682 321 GLY M CA 1
ATOM 2339 C C . GLY A 1 321 ? 2.11356 -10.95021 17.16655 1.000 25.79634 321 GLY M C 1
ATOM 2340 O O . GLY A 1 321 ? 1.12633 -11.24824 17.84270 1.000 25.91508 321 GLY M O 1
ATOM 2341 N N . THR A 1 322 ? 2.06646 -10.87246 15.83296 1.000 25.71585 322 THR M N 1
ATOM 2342 C CA . THR A 1 322 ? 0.84619 -11.23173 15.11416 1.000 25.81427 322 THR M CA 1
ATOM 2343 C C . THR A 1 322 ? 0.53361 -12.71771 15.27195 1.000 25.14881 322 THR M C 1
ATOM 2344 O O . THR A 1 322 ? -0.63751 -13.10805 15.40862 1.000 30.47720 322 THR M O 1
ATOM 2348 N N . GLY A 1 323 ? 1.56241 -13.55987 15.31190 1.000 26.93477 323 GLY M N 1
ATOM 2349 C CA . GLY A 1 323 ? 1.35922 -14.97479 15.57663 1.000 26.95226 323 GLY M CA 1
ATOM 2350 C C . GLY A 1 323 ? 0.99901 -15.30057 17.01563 1.000 30.76242 323 GLY M C 1
ATOM 2351 O O . GLY A 1 323 ? 0.14760 -16.15801 17.27766 1.000 28.54809 323 GLY M O 1
ATOM 2352 N N . LYS A 1 324 ? 1.65612 -14.62229 17.96178 1.000 26.16448 324 LYS M N 1
ATOM 2353 C CA . LYS A 1 324 ? 1.35673 -14.81392 19.37824 1.000 28.55790 324 LYS M CA 1
ATOM 2354 C C . LYS A 1 324 ? -0.05059 -14.34120 19.71935 1.000 27.59260 324 LYS M C 1
ATOM 2355 O O . LYS A 1 324 ? -0.68482 -14.87579 20.63753 1.000 31.16856 324 LYS M O 1
ATOM 2361 N N . ALA A 1 325 ? -0.55627 -13.34080 18.99966 1.000 29.33116 325 ALA M N 1
ATOM 2362 C CA . ALA A 1 325 ? -1.92282 -12.89247 19.21913 1.000 26.12207 325 ALA M CA 1
ATOM 2363 C C . ALA A 1 325 ? -2.93594 -13.99854 18.95126 1.000 30.72394 325 ALA M C 1
ATOM 2364 O O . ALA A 1 325 ? -4.08147 -13.89605 19.40857 1.000 31.33947 325 ALA M O 1
ATOM 2366 N N . LEU A 1 326 ? -2.53404 -15.04930 18.22483 1.000 30.12046 326 LEU M N 1
ATOM 2367 C CA . LEU A 1 326 ? -3.41032 -16.19489 17.99473 1.000 33.20935 326 LEU M CA 1
ATOM 2368 C C . LEU A 1 326 ? -3.72757 -16.95223 19.28170 1.000 34.60457 326 LEU M C 1
ATOM 2369 O O . LEU A 1 326 ? -4.74614 -17.64932 19.34534 1.000 38.00350 326 LEU M O 1
ATOM 2374 N N . ASP A 1 327 ? -2.87453 -16.86217 20.30316 1.000 32.54393 327 ASP M N 1
ATOM 2375 C CA . ASP A 1 327 ? -3.25083 -17.42417 21.60244 1.000 38.51232 327 ASP M CA 1
ATOM 2376 C C . ASP A 1 327 ? -4.22805 -16.53525 22.35961 1.000 36.29050 327 ASP M C 1
ATOM 2377 O O . ASP A 1 327 ? -4.60668 -16.87132 23.48756 1.000 42.18121 327 ASP M O 1
ATOM 2382 N N . HIS A 1 328 ? -4.63765 -15.40777 21.78517 1.000 35.78521 328 HIS M N 1
ATOM 2383 C CA . HIS A 1 328 ? -5.53713 -14.46821 22.44121 1.000 35.30663 328 HIS M CA 1
ATOM 2384 C C . HIS A 1 328 ? -6.65575 -14.04616 21.50858 1.000 33.66527 328 HIS M C 1
ATOM 2385 O O . HIS A 1 328 ? -7.07091 -12.88462 21.50151 1.000 34.96459 328 HIS M O 1
ATOM 2392 N N . ILE A 1 329 ? -7.16820 -14.97916 20.70226 1.000 39.35657 329 ILE M N 1
ATOM 2393 C CA . ILE A 1 329 ? -8.08704 -14.57782 19.64049 1.000 37.59648 329 ILE M CA 1
ATOM 2394 C C . ILE A 1 329 ? -9.34314 -13.93362 20.22172 1.000 35.65459 329 ILE M C 1
ATOM 2395 O O . ILE A 1 329 ? -9.93268 -13.04804 19.59163 1.000 35.28411 329 ILE M O 1
ATOM 2400 N N . ASP A 1 330 ? -9.72572 -14.29169 21.46202 1.000 38.04612 330 ASP M N 1
ATOM 2401 C CA . ASP A 1 330 ? -10.94848 -13.73590 22.04013 1.000 36.13867 330 ASP M CA 1
ATOM 2402 C C . ASP A 1 330 ? -10.89079 -12.21222 22.12102 1.000 40.25298 330 ASP M C 1
ATOM 2403 O O . ASP A 1 330 ? -11.86525 -11.53178 21.76915 1.000 36.75933 330 ASP M O 1
ATOM 2408 N N . LEU A 1 331 ? -9.75955 -11.66156 22.58938 1.000 36.94786 331 LEU M N 1
ATOM 2409 C CA . LEU A 1 331 ? -9.55212 -10.21141 22.59138 1.000 36.95290 331 LEU M CA 1
ATOM 2410 C C . LEU A 1 331 ? -9.80164 -9.59074 21.22334 1.000 35.27247 331 LEU M C 1
ATOM 2411 O O . LEU A 1 331 ? -10.53712 -8.60598 21.09336 1.000 35.72414 331 LEU M O 1
ATOM 2416 N N . PHE A 1 332 ? -9.16967 -10.13405 20.18653 1.000 37.00394 332 PHE M N 1
ATOM 2417 C CA . PHE A 1 332 ? -9.27557 -9.48715 18.88785 1.000 33.43022 332 PHE M CA 1
ATOM 2418 C C . PHE A 1 332 ? -10.63309 -9.74819 18.24458 1.000 36.17011 332 PHE M C 1
ATOM 2419 O O . PHE A 1 332 ? -11.14862 -8.88325 17.52900 1.000 36.61537 332 PHE M O 1
ATOM 2427 N N . LYS A 1 333 ? -11.24135 -10.90117 18.52990 1.000 36.09980 333 LYS M N 1
ATOM 2428 C CA . LYS A 1 333 ? -12.64513 -11.11542 18.19303 1.000 39.02077 333 LYS M CA 1
ATOM 2429 C C . LYS A 1 333 ? -13.50585 -9.98209 18.74002 1.000 42.34811 333 LYS M C 1
ATOM 2430 O O . LYS A 1 333 ? -14.28406 -9.35894 18.00778 1.000 39.95105 333 LYS M O 1
ATOM 2436 N N . ASN A 1 334 ? -13.36308 -9.69517 20.03976 1.000 41.51760 334 ASN M N 1
ATOM 2437 C CA . ASN A 1 334 ? -14.15518 -8.63798 20.66955 1.000 41.08554 334 ASN M CA 1
ATOM 2438 C C . ASN A 1 334 ? -13.83574 -7.27208 20.07582 1.000 46.71152 334 ASN M C 1
ATOM 2439 O O . ASN A 1 334 ? -14.73768 -6.44407 19.88770 1.000 48.42166 334 ASN M O 1
ATOM 2444 N N . LYS A 1 335 ? -12.55355 -7.01557 19.78144 1.000 43.11372 335 LYS M N 1
ATOM 2445 C CA . LYS A 1 335 ? -12.16979 -5.75868 19.14113 1.000 44.04704 335 LYS M CA 1
ATOM 2446 C C . LYS A 1 335 ? -12.89657 -5.56160 17.81523 1.000 49.07258 335 LYS M C 1
ATOM 2447 O O . LYS A 1 335 ? -13.38067 -4.46156 17.52499 1.000 52.75236 335 LYS M O 1
ATOM 2453 N N . ALA A 1 336 ? -12.99313 -6.61772 16.99917 1.000 46.75020 336 ALA M N 1
ATOM 2454 C CA . ALA A 1 336 ? -13.64711 -6.48830 15.69947 1.000 47.87483 336 ALA M CA 1
ATOM 2455 C C . ALA A 1 336 ? -15.13458 -6.19741 15.85409 1.000 49.98543 336 ALA M C 1
ATOM 2456 O O . ALA A 1 336 ? -15.70588 -5.41494 15.08561 1.000 47.95252 336 ALA M O 1
ATOM 2458 N N . ARG A 1 337 ? -15.78226 -6.81300 16.84225 1.000 47.20671 337 ARG M N 1
ATOM 2459 C CA . ARG A 1 337 ? -17.20595 -6.56501 17.02685 1.000 51.30683 337 ARG M CA 1
ATOM 2460 C C . ARG A 1 337 ? -17.46266 -5.13492 17.50458 1.000 51.76161 337 ARG M C 1
ATOM 2461 O O . ARG A 1 337 ? -18.54072 -4.59173 17.24069 1.000 55.15401 337 ARG M O 1
ATOM 2469 N N . ASP A 1 338 ? -16.47203 -4.49951 18.14838 1.000 52.89066 338 ASP M N 1
ATOM 2470 C CA . ASP A 1 338 ? -16.54248 -3.06882 18.45315 1.000 52.02607 338 ASP M CA 1
ATOM 2471 C C . ASP A 1 338 ? -16.58806 -2.20027 17.19982 1.000 52.61796 338 ASP M C 1
ATOM 2472 O O . ASP A 1 338 ? -17.20203 -1.12646 17.21781 1.000 50.72771 338 ASP M O 1
ATOM 2477 N N . HIS A 1 339 ? -15.93242 -2.62432 16.11607 1.000 49.99293 339 HIS M N 1
ATOM 2478 C CA . HIS A 1 339 ? -15.78213 -1.80471 14.91733 1.000 47.01236 339 HIS M CA 1
ATOM 2479 C C . HIS A 1 339 ? -16.75498 -2.19387 13.80192 1.000 44.18423 339 HIS M C 1
ATOM 2480 O O . HIS A 1 339 ? -16.48796 -1.94126 12.61657 1.000 37.25668 339 HIS M O 1
ATOM 2487 N N . ARG A 1 340 ? -17.89299 -2.78152 14.15801 1.000 42.61845 340 ARG M N 1
ATOM 2488 C CA . ARG A 1 340 ? -18.88766 -3.16202 13.16294 1.000 47.98973 340 ARG M CA 1
ATOM 2489 C C . ARG A 1 340 ? -19.68906 -1.93483 12.69566 1.000 44.42050 340 ARG M C 1
ATOM 2490 O O . ARG A 1 340 ? -19.57826 -0.84759 13.28475 1.000 42.54885 340 ARG M O 1
#

Foldseek 3Di:
DFWWAWEWELAQFWIWIQTFPPGTQDIWTQKFKAQQPVRHTDDGTVRNVVVVVVCPPSIDMDRCPCDDQVVLLVRLLVVQVVRTPDADPVGRAHEYEYEDEPPQALVRQVSNQVSNVSSGHPGYFYDHQQLLLCVLLVHPQQAQAWAWEWEAAQQKIKIFIGGNSDTPFIDMDRFHNVNLLVLQQVLCCVPPVFGDDSVQSSVCQVQQFAQDDSPPSFKDKDWGANNVVRDIDIDIGHSVSSNVSCHVSLVVSLVRNVVRLVVDPVRNNVRCQVVHYEYAYPRLPHHCSQVVSCVVVVGHYYYGDPRHCSSRSSSNVCVVVVVVRVVVSVVSD

Nearest PDB structures (foldseek):
  7zpt-assembly1_M  TM=1.003E+00  e=7.243E-77  Geobacillus stearothermophilus
  7zpu-assembly1_M  TM=9.957E-01  e=1.007E-67  Geobacillus stearothermophilus ATCC 7953
  8aam-assembly1_M  TM=9.921E-01  e=2.112E-66  Geobacillus stearothermophilus
  8ab4-assembly1_M  TM=9.969E-01  e=3.694E-66  Geobacillus stearothermophilus
  8azg-assembly1_M  TM=9.570E-01  e=3.247E-65  Geobacillus stearothermophilus ATCC 7953

Solvent-accessible surface area: 16432 Å² total; per-residue (Å²): 201,40,11,94,25,0,0,0,15,25,14,46,56,84,0,12,0,44,8,72,65,150,19,42,67,10,137,6,39,0,18,2,0,25,53,145,88,70,141,117,36,61,8,7,0,48,90,0,105,66,39,58,63,153,112,79,45,68,43,55,55,75,146,31,19,225,84,87,82,110,20,10,10,49,0,0,111,27,0,7,183,76,4,29,170,104,153,9,157,193,17,23,106,2,65,0,0,4,16,4,79,69,48,29,72,38,97,89,1,97,43,30,10,65,0,0,99,124,9,26,2,109,34,2,7,1,0,31,40,0,12,0,0,0,9,8,19,109,24,38,1,91,89,94,42,0,2,0,0,0,4,0,26,19,26,41,0,2,0,0,0,0,13,124,9,26,46,68,15,13,55,51,42,199,52,0,5,74,55,1,17,91,24,1,21,60,40,0,88,173,59,70,70,0,86,7,44,145,217,34,0,73,36,0,32,122,102,7,0,0,8,16,110,21,157,83,45,33,89,38,124,4,171,15,123,20,67,152,82,25,121,114,84,54,23,102,1,21,0,93,35,0,14,113,16,0,146,122,12,0,79,28,0,3,88,4,0,70,51,0,29,130,108,12,56,118,128,25,24,51,33,0,108,120,111,3,0,10,0,0,10,40,7,2,99,12,93,36,0,30,132,9,0,32,131,60,21,116,13,58,16,97,50,6,153,78,23,108,13,0,10,0,32,0,0,2,74,0,8,94,62,32,97,70,2,102,83,47,25,130,88,61,208

B-factor: mean 32.99, std 8.85, range [17.34, 68.68]

Secondary structure (DSSP, 8-state):
--SPPEEEEE-SSEEEEEETTTEEEEEEE--EEEETTT--EEEEHHHHHHHHHT--SSEEEE------HHHHHHHHHHHHHHH--S--SS--S-EEEEEE-TT--HHHHHHHHHHHHHTT-SEEEEEEHHHHHHHHTT--TTSSS-EEEEEE-SS-EEEEEEETTEEEEEEEES-SHHHHHHHHHHHHHHHHSEE--HHHHHHHHHHH-BSS--TTT-EEEEEEEETTT-SEEEEEEEHHHHHHHTHHHHHHHHHHHHHHHHTS-HHHHHHHHHH-EEEESGGGGSBTHHHHHHHHHTS-EEEPSSTTTHHHHHHHHGGGGHHHHHHHHHHT-

Sequence (333 aa):
IGTKDLGIDLGTANTLVYVKGKGIVLREPSVVAIQRDTKQIVAVGNEAKNMIGRTPGNIVALRPMKADYETTATMMKYYIRKAIKTKGLFAGKPYVMVCVPYGITAVEERAVIDATRQAGARDAYTIEEPFAAAIGANLPVWEPTGSMVVDIGGGTTEVAVISLGGIVTSQSIRIAGDEMDEAIIQYIRKSYNLMIGERTAEAIKMEIGSAGNPEGIGNMEIRGRDLLTGLPKTIEISAEEVAEALRDTVYAIVESVKNTLEKTPPELAADIMDRGIVLTGGGALLRNLDKVISQETDMPVIVAENPLDCVAIGTGKALDHIDLFKNKARDHR